Protein AF-A0A356IIR3-F1 (afdb_monomer_lite)

pLDDT: mean 89.34, std 8.75, range [41.0, 97.69]

Foldseek 3Di:
DVVPDDDQPPVQDDDVRNLVSLLVVLVVLLVCVVVVHDDDDQQDPDDDLLQQRFRDLVVLVSNCSNVVVVVHDSQRSLLSSQDKAKAKEFLAQLCNLVSLVQVLCVVVVNDDDDPCSVVVSVCSNPPPDRDDIDMDIGGGDHDGDPGSVSVRLVSLLRNLVRHDADLLQLLLLVVVLVVCVVVVPDDPVRNVVSVVLSVVVCVVVVVDDPVVSVVVNVVSVVVLVVDDPSSSNSSSSSSNNSSVSSCVSPVD

Sequence (252 aa):
RLNKSFVVNRSASGVKAKYQALLQLSHYINQASAEGRSVWIAQREGRAKDGFDITDPAIIKMLYVWQKKQGVSFSDAMNKLNLVPVAISYEYDPCDGLKATELQARAAADYVKQDGEDVESIMRGIALPKGRVHIEIGKPLQGDFADAQTLAHALDQQIVENYRLFPPSLLAIEHMLNLGKAMQSLKDDSITRFQTIAQQARETLTAMDAQELSRQAAEFSARLAHYPAQVQRYILEMYANPLLNKYNYTSH

Structure (mmCIF, N/CA/C/O backbone):
data_AF-A0A356IIR3-F1
#
_entry.id   AF-A0A356IIR3-F1
#
loop_
_atom_site.group_PDB
_atom_site.id
_atom_site.type_symbol
_atom_site.label_atom_id
_atom_site.label_alt_id
_atom_site.label_comp_id
_atom_site.label_asym_id
_atom_site.label_entity_id
_atom_site.label_seq_id
_atom_site.pdbx_PDB_ins_code
_atom_site.Cartn_x
_atom_site.Cartn_y
_atom_site.Cartn_z
_atom_site.occupancy
_atom_site.B_iso_or_equiv
_atom_site.auth_seq_id
_atom_site.auth_comp_id
_atom_site.auth_asym_id
_atom_site.auth_atom_id
_atom_site.pdbx_PDB_model_num
ATOM 1 N N . ARG A 1 1 ? -26.577 -5.586 3.336 1.00 56.28 1 ARG A N 1
ATOM 2 C CA . ARG A 1 1 ? -26.332 -5.769 1.881 1.00 56.28 1 ARG A CA 1
ATOM 3 C C . ARG A 1 1 ? -25.827 -7.189 1.653 1.00 56.28 1 ARG A C 1
ATOM 5 O O . ARG A 1 1 ? -25.173 -7.707 2.550 1.00 56.28 1 ARG A O 1
ATOM 12 N N . LEU A 1 2 ? -26.118 -7.794 0.497 1.00 51.59 2 LEU A N 1
ATOM 13 C CA . LEU A 1 2 ? -25.759 -9.187 0.167 1.00 51.59 2 LEU A CA 1
ATOM 14 C C . LEU A 1 2 ? -24.266 -9.517 0.374 1.00 51.59 2 LEU A C 1
ATOM 16 O O . LEU A 1 2 ? -23.936 -10.627 0.761 1.00 51.59 2 LEU A O 1
ATOM 20 N N . ASN A 1 3 ? -23.373 -8.540 0.198 1.00 61.09 3 ASN A N 1
ATOM 21 C CA . ASN A 1 3 ? -21.919 -8.697 0.300 1.00 61.09 3 ASN A CA 1
ATOM 22 C C . ASN A 1 3 ? -21.301 -8.127 1.594 1.00 61.09 3 ASN A C 1
ATOM 24 O O . ASN A 1 3 ? -20.122 -7.786 1.597 1.00 61.09 3 ASN A O 1
ATOM 28 N N . LYS A 1 4 ? -22.086 -7.943 2.670 1.00 68.62 4 LYS A N 1
ATOM 29 C CA . LYS A 1 4 ? -21.644 -7.325 3.945 1.00 68.62 4 LYS A CA 1
ATOM 30 C C . LYS A 1 4 ? -20.968 -5.942 3.804 1.00 68.62 4 LYS A C 1
ATOM 32 O O . LYS A 1 4 ? -20.381 -5.450 4.764 1.00 68.62 4 LYS A O 1
ATOM 37 N N . SER A 1 5 ? -21.087 -5.281 2.648 1.00 76.31 5 SER A N 1
ATOM 38 C CA . SER A 1 5 ? -20.524 -3.947 2.446 1.00 76.31 5 SER A CA 1
ATOM 39 C C . SER A 1 5 ? -21.304 -2.886 3.222 1.00 76.31 5 SER A C 1
ATOM 41 O O . SER A 1 5 ? -22.518 -3.001 3.433 1.00 76.31 5 SER A O 1
ATOM 43 N N . PHE A 1 6 ? -20.596 -1.833 3.622 1.00 79.88 6 PHE A N 1
ATOM 44 C CA . PHE A 1 6 ? -21.152 -0.635 4.242 1.00 79.88 6 PHE A CA 1
ATOM 45 C C . PHE A 1 6 ? -20.836 0.585 3.377 1.00 79.88 6 PHE A C 1
ATOM 47 O O . PHE A 1 6 ? -19.889 0.589 2.591 1.00 79.88 6 PHE A O 1
ATOM 54 N N . VAL A 1 7 ? -21.679 1.610 3.479 1.00 78.38 7 VAL A N 1
ATOM 55 C CA . VAL A 1 7 ? -21.554 2.829 2.677 1.00 78.38 7 VAL A CA 1
ATOM 56 C C . VAL A 1 7 ? -20.839 3.885 3.495 1.00 78.38 7 VAL A C 1
ATOM 58 O O . VAL A 1 7 ? -21.250 4.200 4.609 1.00 78.38 7 VAL A O 1
ATOM 61 N N . VAL A 1 8 ? -19.800 4.468 2.911 1.00 82.81 8 VAL A N 1
ATOM 62 C CA . VAL A 1 8 ? -19.169 5.675 3.441 1.00 82.81 8 VAL A CA 1
ATOM 63 C C . VAL A 1 8 ? -19.929 6.876 2.885 1.00 82.81 8 VAL A C 1
ATOM 65 O O . VAL A 1 8 ? -19.957 7.083 1.672 1.00 82.81 8 VAL A O 1
ATOM 68 N N . ASN A 1 9 ? -20.570 7.660 3.754 1.00 82.50 9 ASN A N 1
ATOM 69 C CA . ASN A 1 9 ? -21.265 8.876 3.336 1.00 82.50 9 ASN A CA 1
ATOM 70 C C . ASN A 1 9 ? -20.245 9.971 2.986 1.00 82.50 9 ASN A C 1
ATOM 72 O O . ASN A 1 9 ? -19.678 10.613 3.869 1.00 82.50 9 ASN A O 1
ATOM 76 N N . ARG A 1 10 ? -20.029 10.172 1.684 1.00 78.62 10 ARG A N 1
ATOM 77 C CA . ARG A 1 10 ? -19.103 11.177 1.139 1.00 78.62 10 ARG A CA 1
ATOM 78 C C . ARG A 1 10 ? -19.789 12.475 0.711 1.00 78.62 10 ARG A C 1
ATOM 80 O O . ARG A 1 10 ? -19.104 13.462 0.474 1.00 78.62 10 ARG A O 1
ATOM 87 N N . SER A 1 11 ? -21.120 12.496 0.638 1.00 83.19 11 SER A N 1
ATOM 88 C CA . SER A 1 11 ? -21.901 13.656 0.188 1.00 83.19 11 SER A CA 1
ATOM 89 C C . SER A 1 11 ? -22.228 14.645 1.313 1.00 83.19 11 SER A C 1
ATOM 91 O O . SER A 1 11 ? -22.929 15.626 1.084 1.00 83.19 11 SER A O 1
ATOM 93 N N . ALA A 1 12 ? -21.756 14.398 2.539 1.00 84.25 12 ALA A N 1
ATOM 94 C CA . ALA A 1 12 ? -21.967 15.297 3.667 1.00 84.25 12 ALA A CA 1
ATOM 95 C C . ALA A 1 12 ? -21.224 16.633 3.463 1.00 84.25 12 ALA A C 1
ATOM 97 O O . ALA A 1 12 ? -19.991 16.681 3.415 1.00 84.25 12 ALA A O 1
ATOM 98 N N . SER A 1 13 ? -21.982 17.730 3.404 1.00 86.62 13 SER A N 1
ATOM 99 C CA . SER A 1 13 ? -21.442 19.087 3.258 1.00 86.62 13 SER A CA 1
ATOM 100 C C . SER A 1 13 ? -21.292 19.789 4.608 1.00 86.62 13 SER A C 1
ATOM 102 O O . SER A 1 13 ? -22.179 19.747 5.458 1.00 86.62 13 SER A O 1
ATOM 104 N N . GLY A 1 14 ? -20.161 20.471 4.793 1.00 91.44 14 GLY A N 1
ATOM 105 C CA . GLY A 1 14 ? -19.829 21.192 6.023 1.00 91.44 14 GLY A CA 1
ATOM 106 C C . GLY A 1 14 ? -19.181 20.324 7.109 1.00 91.44 14 GLY A C 1
ATOM 107 O O . GLY A 1 14 ? -19.373 19.111 7.189 1.00 91.44 14 GLY A O 1
ATOM 108 N N . VAL A 1 15 ? -18.387 20.968 7.969 1.00 90.50 15 VAL A N 1
ATOM 109 C CA . VAL A 1 15 ? -17.538 20.303 8.978 1.00 90.50 15 VAL A CA 1
ATOM 110 C C . VAL A 1 15 ? -18.359 19.445 9.945 1.00 90.50 15 VAL A C 1
ATOM 112 O O . VAL A 1 15 ? -18.018 18.291 10.194 1.00 90.50 15 VAL A O 1
ATOM 115 N N . LYS A 1 16 ? -19.481 19.977 10.448 1.00 92.06 16 LYS A N 1
ATOM 116 C CA . LYS A 1 16 ? -20.345 19.276 11.409 1.00 92.06 16 LYS A CA 1
ATOM 117 C C . LYS A 1 16 ? -20.940 17.996 10.817 1.00 92.06 16 LYS A C 1
ATOM 119 O O . LYS A 1 16 ? -20.904 16.959 11.472 1.00 92.06 16 LYS A O 1
ATOM 124 N N . ALA A 1 17 ? -21.457 18.054 9.588 1.00 92.69 17 ALA A N 1
ATOM 125 C CA . ALA A 1 17 ? -22.055 16.893 8.933 1.00 92.69 17 ALA A CA 1
ATOM 126 C C . ALA A 1 17 ? -21.002 15.823 8.608 1.00 92.69 17 ALA A C 1
ATOM 128 O O . ALA A 1 17 ? -21.229 14.646 8.883 1.00 92.69 17 ALA A O 1
ATOM 129 N N . LYS A 1 18 ? -19.821 16.229 8.115 1.00 90.75 18 LYS A N 1
ATOM 130 C CA . LYS A 1 18 ? -18.686 15.318 7.890 1.00 90.75 18 LYS A CA 1
ATOM 131 C C . LYS A 1 18 ? -18.253 14.617 9.177 1.00 90.75 18 LYS A C 1
ATOM 133 O O . LYS A 1 18 ? -18.063 13.406 9.180 1.00 90.75 18 LYS A O 1
ATOM 138 N N . TYR A 1 19 ? -18.157 15.352 10.285 1.00 91.88 19 TYR A N 1
ATOM 139 C CA . TYR A 1 19 ? -17.810 14.772 11.582 1.00 91.88 19 TYR A CA 1
ATOM 140 C C . TYR A 1 19 ? -18.856 13.763 12.077 1.00 91.88 19 TYR A C 1
ATOM 142 O O . TYR A 1 19 ? -18.493 12.692 12.556 1.00 91.88 19 TYR A O 1
ATOM 150 N N . GLN A 1 20 ? -20.151 14.058 11.916 1.00 93.62 20 GLN A N 1
ATOM 151 C CA . GLN A 1 20 ? -21.213 13.104 12.260 1.00 93.62 20 GLN A CA 1
ATOM 152 C C . GLN A 1 20 ? -21.160 11.841 11.394 1.00 93.62 20 GLN A C 1
ATOM 154 O O . GLN A 1 20 ? -21.293 10.742 11.926 1.00 93.62 20 GLN A O 1
ATOM 159 N N . ALA A 1 21 ? -20.900 11.976 10.090 1.00 93.06 21 ALA A N 1
ATOM 160 C CA . ALA A 1 21 ? -20.726 10.830 9.201 1.00 93.06 21 ALA A CA 1
ATOM 161 C C . ALA A 1 21 ? -19.531 9.953 9.619 1.00 93.06 21 ALA A C 1
ATOM 163 O O . ALA A 1 21 ? -19.657 8.730 9.675 1.00 93.06 21 ALA A O 1
ATOM 164 N N . LEU A 1 22 ? -18.396 10.566 9.981 1.00 92.31 22 LEU A N 1
ATOM 165 C CA . LEU A 1 22 ? -17.221 9.852 10.497 1.00 92.31 22 LEU A CA 1
ATOM 166 C C . LEU A 1 22 ? -17.516 9.142 11.826 1.00 92.31 22 LEU A C 1
ATOM 168 O O . LEU A 1 22 ? -17.150 7.982 11.989 1.00 92.31 22 LEU A O 1
ATOM 172 N N . LEU A 1 23 ? -18.211 9.804 12.757 1.00 95.19 23 LEU A N 1
ATOM 173 C CA . LEU A 1 23 ? -18.626 9.203 14.028 1.00 95.19 23 LEU A CA 1
ATOM 174 C C . LEU A 1 23 ? -19.532 7.988 13.824 1.00 95.19 23 LEU A C 1
ATOM 176 O O . LEU A 1 23 ? -19.315 6.959 14.458 1.00 95.19 23 LEU A O 1
ATOM 180 N N . GLN A 1 24 ? -20.530 8.096 12.946 1.00 95.12 24 GLN A N 1
ATOM 181 C CA . GLN A 1 24 ? -21.443 6.994 12.635 1.00 95.12 24 GLN A CA 1
ATOM 182 C C . GLN A 1 24 ? -20.699 5.810 12.015 1.00 95.12 24 GLN A C 1
ATOM 184 O O . GLN A 1 24 ? -20.927 4.668 12.408 1.00 95.12 24 GLN A O 1
ATOM 189 N N . LEU A 1 25 ? -19.782 6.086 11.085 1.00 94.50 25 LEU A N 1
ATOM 190 C CA . LEU A 1 25 ? -18.959 5.066 10.448 1.00 94.50 25 LEU A CA 1
ATOM 191 C C . LEU A 1 25 ? -18.061 4.343 11.460 1.00 94.50 25 LEU A C 1
ATOM 193 O O . LEU A 1 25 ? -18.053 3.116 11.521 1.00 94.50 25 LEU A O 1
ATOM 197 N N . SER A 1 26 ? -17.349 5.111 12.284 1.00 95.88 26 SER A N 1
ATOM 198 C CA . SER A 1 26 ? -16.487 4.599 13.348 1.00 95.88 26 SER A CA 1
ATOM 199 C C . SER A 1 26 ? -17.271 3.754 14.351 1.00 95.88 26 SER A C 1
ATOM 201 O O . SER A 1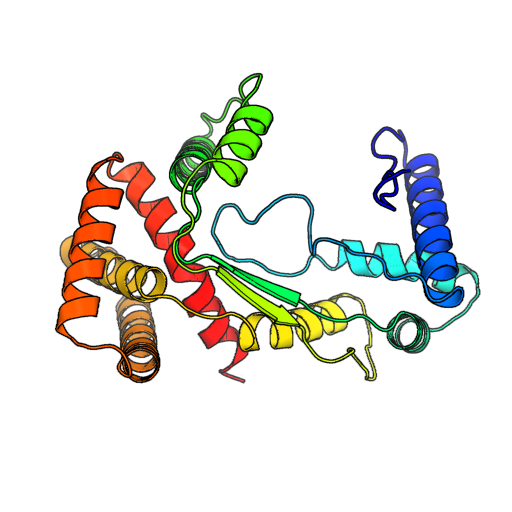 26 ? -16.857 2.641 14.679 1.00 95.88 26 SER A O 1
ATOM 203 N N . HIS A 1 27 ? -18.441 4.234 14.783 1.00 95.94 27 HIS A N 1
ATOM 204 C CA . HIS A 1 27 ? -19.331 3.501 15.679 1.00 95.94 27 HIS A CA 1
ATOM 205 C C . HIS A 1 27 ? -19.765 2.167 15.067 1.00 95.94 27 HIS A C 1
ATOM 207 O O . HIS A 1 27 ? -19.626 1.128 15.707 1.00 95.94 27 HIS A O 1
ATOM 213 N N . TYR A 1 28 ? -20.213 2.183 13.809 1.00 94.75 28 TYR A N 1
ATOM 214 C CA . TYR A 1 28 ? -20.630 0.977 13.100 1.00 94.75 28 TYR A CA 1
ATOM 215 C C . TYR A 1 28 ? -19.504 -0.062 13.000 1.00 94.75 28 TYR A C 1
ATOM 217 O O . TYR A 1 28 ? -19.748 -1.239 13.256 1.00 94.75 28 TYR A O 1
ATOM 225 N N . ILE A 1 29 ? -18.277 0.352 12.656 1.00 94.44 29 ILE A N 1
ATOM 226 C CA . ILE A 1 29 ? -17.123 -0.560 12.556 1.00 94.44 29 ILE A CA 1
ATOM 227 C C . ILE A 1 29 ? -16.785 -1.159 13.927 1.00 94.44 29 ILE A C 1
ATOM 229 O O . ILE A 1 29 ? -16.571 -2.365 14.033 1.00 94.44 29 ILE A O 1
ATOM 233 N N . ASN A 1 30 ? -16.795 -0.341 14.983 1.00 94.31 30 ASN A N 1
ATOM 234 C CA . ASN A 1 30 ? -16.562 -0.807 16.350 1.00 94.31 30 ASN A CA 1
ATOM 235 C C . ASN A 1 30 ? -17.626 -1.817 16.799 1.00 94.31 30 ASN A C 1
ATOM 237 O O . ASN A 1 30 ? -17.283 -2.865 17.342 1.00 94.31 30 ASN A O 1
ATOM 241 N N . GLN A 1 31 ? -18.904 -1.531 16.540 1.00 94.44 31 GLN A N 1
ATOM 242 C CA . GLN A 1 31 ? -20.001 -2.446 16.846 1.00 94.44 31 GLN A CA 1
ATOM 243 C C . GLN A 1 31 ? -19.881 -3.746 16.037 1.00 94.44 31 GLN A C 1
ATOM 245 O O . GLN A 1 31 ? -20.054 -4.830 16.583 1.00 94.44 31 GLN A O 1
ATOM 250 N N . ALA A 1 32 ? -19.534 -3.654 14.750 1.00 93.50 32 ALA A N 1
ATOM 251 C CA . ALA A 1 32 ? -19.315 -4.820 13.903 1.00 93.50 32 ALA A CA 1
ATOM 252 C C . ALA A 1 32 ? -18.217 -5.734 14.447 1.00 93.50 32 ALA A C 1
ATOM 254 O O . ALA A 1 32 ? -18.450 -6.932 14.594 1.00 93.50 32 ALA A O 1
ATOM 255 N N . SER A 1 33 ? -17.068 -5.159 14.798 1.00 91.81 33 SER A N 1
ATOM 256 C CA . SER A 1 33 ? -15.958 -5.905 15.389 1.00 91.81 33 SER A CA 1
ATOM 257 C C . SER A 1 33 ? -16.352 -6.541 16.730 1.00 91.81 33 SER A C 1
ATOM 259 O O . SER A 1 33 ? -16.133 -7.733 16.929 1.00 91.81 33 SER A O 1
ATOM 261 N N . ALA A 1 34 ? -17.040 -5.798 17.607 1.00 91.81 34 ALA A N 1
ATOM 262 C CA . ALA A 1 34 ? -17.508 -6.304 18.902 1.00 91.81 34 ALA A CA 1
ATOM 263 C C . ALA A 1 34 ? -18.512 -7.470 18.787 1.00 91.81 34 ALA A C 1
ATOM 265 O O . ALA A 1 34 ? -18.557 -8.331 19.659 1.00 91.81 34 ALA A O 1
ATOM 266 N N . GLU A 1 35 ? -19.288 -7.522 17.704 1.00 94.25 35 GLU A N 1
ATOM 267 C CA . GLU A 1 35 ? -20.201 -8.627 17.383 1.00 94.25 35 GLU A CA 1
ATOM 268 C C . GLU A 1 35 ? -19.510 -9.785 16.628 1.00 94.25 35 GLU A C 1
ATOM 270 O O . GLU A 1 35 ? -20.181 -10.681 16.114 1.00 94.25 35 GLU A O 1
ATOM 275 N N . GLY A 1 36 ? -18.178 -9.769 16.507 1.00 91.31 36 GLY A N 1
ATOM 276 C CA . GLY A 1 36 ? -17.401 -10.806 15.821 1.00 91.31 36 GLY A CA 1
ATOM 277 C C . GLY A 1 36 ? -17.461 -10.735 14.291 1.00 91.31 36 GLY A C 1
ATOM 278 O O . GLY A 1 36 ? -17.154 -11.714 13.609 1.00 91.31 36 GLY A O 1
ATOM 279 N N . ARG A 1 37 ? -17.873 -9.598 13.715 1.00 92.12 37 ARG A N 1
ATOM 280 C CA . ARG A 1 37 ? -17.959 -9.404 12.260 1.00 92.12 37 ARG A CA 1
ATOM 281 C C . ARG A 1 37 ? -16.685 -8.742 11.733 1.00 92.12 37 ARG A C 1
ATOM 283 O O . ARG A 1 37 ? -16.399 -7.592 12.054 1.00 92.12 37 ARG A O 1
ATOM 290 N N . SER A 1 38 ? -15.969 -9.435 10.848 1.00 91.25 38 SER A N 1
ATOM 291 C CA . SER A 1 38 ? -14.803 -8.876 10.154 1.00 91.25 38 SER A CA 1
ATOM 292 C C . SER A 1 38 ? -15.195 -7.756 9.186 1.00 91.25 38 SER A C 1
ATOM 294 O O . SER A 1 38 ? -16.199 -7.848 8.473 1.00 91.25 38 SER A O 1
ATOM 296 N N . VAL A 1 39 ? -14.361 -6.719 9.132 1.00 92.69 39 VAL A N 1
ATOM 297 C CA . VAL A 1 39 ? -14.514 -5.558 8.252 1.00 92.69 39 VAL A CA 1
ATOM 298 C C . VAL A 1 39 ? -13.257 -5.430 7.397 1.00 92.69 39 VAL A C 1
ATOM 300 O O . VAL A 1 39 ? -12.161 -5.319 7.934 1.00 92.69 39 VAL A O 1
ATOM 303 N N . TRP A 1 40 ? -13.415 -5.429 6.072 1.00 91.88 40 TRP A N 1
ATOM 304 C CA . TRP A 1 40 ? -12.319 -5.154 5.142 1.00 91.88 40 TRP A CA 1
ATOM 305 C C . TRP A 1 40 ? -12.276 -3.661 4.821 1.00 91.88 40 TRP A C 1
ATOM 307 O O . TRP A 1 40 ? -13.281 -3.093 4.383 1.00 91.88 40 TRP A O 1
ATOM 317 N N . ILE A 1 41 ? -11.119 -3.031 5.008 1.00 91.69 41 ILE A N 1
ATOM 318 C CA . ILE A 1 41 ? -10.894 -1.616 4.707 1.00 91.69 41 ILE A CA 1
ATOM 319 C C . ILE A 1 41 ? -9.612 -1.467 3.887 1.00 91.69 41 ILE A C 1
ATOM 321 O O . ILE A 1 41 ? -8.620 -2.136 4.151 1.00 91.69 41 ILE A O 1
ATOM 325 N N . ALA A 1 42 ? -9.646 -0.617 2.861 1.00 90.56 42 ALA A N 1
ATOM 326 C CA . ALA A 1 42 ? -8.441 -0.243 2.128 1.00 90.56 42 ALA A CA 1
ATOM 327 C C . ALA A 1 42 ? -7.653 0.800 2.930 1.00 90.56 42 ALA A C 1
ATOM 329 O O . ALA A 1 42 ? -8.257 1.654 3.575 1.00 90.56 42 ALA A O 1
ATOM 330 N N . GLN A 1 43 ? -6.324 0.761 2.847 1.00 90.00 43 GLN A N 1
ATOM 331 C CA . GLN A 1 43 ? -5.427 1.645 3.603 1.00 90.00 43 GLN A CA 1
ATOM 332 C C . GLN A 1 43 ? -5.431 3.115 3.149 1.00 90.00 43 GLN A C 1
ATOM 334 O O . GLN A 1 43 ? -4.867 3.965 3.833 1.00 90.00 43 GLN A O 1
ATOM 339 N N . ARG A 1 44 ? -6.057 3.421 2.004 1.00 88.75 44 ARG A N 1
ATOM 340 C CA . ARG A 1 44 ? -6.389 4.772 1.527 1.00 88.75 44 ARG A CA 1
ATOM 341 C C . ARG A 1 44 ? -7.547 4.725 0.531 1.00 88.75 44 ARG A C 1
ATOM 343 O O . ARG A 1 44 ? -8.010 3.652 0.138 1.00 88.75 44 ARG A O 1
ATOM 350 N N . GLU A 1 45 ? -8.005 5.893 0.095 1.00 82.50 45 GLU A N 1
ATOM 351 C CA . GLU A 1 45 ? -8.946 5.985 -1.017 1.00 82.50 45 GLU A CA 1
ATOM 352 C C . GLU A 1 45 ? -8.277 5.655 -2.361 1.00 82.50 45 GLU A C 1
ATOM 354 O O . GLU A 1 45 ? -7.345 6.329 -2.791 1.00 82.50 45 GLU A O 1
ATOM 359 N N . GLY A 1 46 ? -8.804 4.641 -3.051 1.00 81.50 46 GLY A N 1
ATOM 360 C CA . GLY A 1 46 ? -8.307 4.222 -4.360 1.00 81.50 46 GLY A CA 1
ATOM 361 C C . GLY A 1 46 ? -7.039 3.363 -4.290 1.00 81.50 46 GLY A C 1
ATOM 362 O O . GLY A 1 46 ? -6.421 3.187 -3.243 1.00 81.50 46 GLY A O 1
ATOM 363 N N . ARG A 1 47 ? -6.668 2.779 -5.434 1.00 83.56 47 ARG A N 1
ATOM 364 C CA . ARG A 1 47 ? -5.416 2.017 -5.578 1.00 83.56 47 ARG A CA 1
ATOM 365 C C . ARG A 1 47 ? -4.240 2.983 -5.721 1.00 83.56 47 ARG A C 1
ATOM 367 O O . ARG A 1 47 ? -4.400 4.016 -6.369 1.00 83.56 47 ARG A O 1
ATOM 374 N N . ALA A 1 48 ? -3.066 2.612 -5.207 1.00 86.75 48 ALA A N 1
ATOM 375 C CA . ALA A 1 48 ? -1.831 3.345 -5.489 1.00 86.75 48 ALA A CA 1
ATOM 376 C C . ALA A 1 48 ? -1.639 3.488 -7.010 1.00 86.75 48 ALA A C 1
ATOM 378 O O . ALA A 1 48 ? -1.788 2.513 -7.760 1.00 86.75 48 ALA A O 1
ATOM 379 N N . LYS A 1 49 ? -1.362 4.712 -7.471 1.00 86.50 49 LYS A N 1
ATOM 380 C CA . LYS A 1 49 ? -1.115 5.000 -8.893 1.00 86.50 49 LYS A CA 1
ATOM 381 C C . LYS A 1 49 ? 0.339 4.717 -9.268 1.00 86.50 49 LYS A C 1
ATOM 383 O O . LYS A 1 49 ? 0.589 4.288 -10.380 1.00 86.50 49 LYS A O 1
ATOM 388 N N . ASP A 1 50 ? 1.257 4.904 -8.332 1.00 88.06 50 ASP A N 1
ATOM 389 C CA . ASP A 1 50 ? 2.709 4.796 -8.483 1.00 88.06 50 ASP A CA 1
ATOM 390 C C . ASP A 1 50 ? 3.284 3.539 -7.813 1.00 88.06 50 ASP A C 1
ATOM 392 O O . ASP A 1 50 ? 4.490 3.426 -7.664 1.00 88.06 50 ASP A O 1
ATOM 396 N N . GLY A 1 51 ? 2.455 2.603 -7.342 1.00 85.19 51 GLY A N 1
ATOM 397 C CA . GLY A 1 51 ? 2.930 1.402 -6.639 1.00 85.19 51 GLY A CA 1
ATOM 398 C C . GLY A 1 51 ? 3.543 1.660 -5.254 1.00 85.19 51 GLY A C 1
ATOM 399 O O . GLY A 1 51 ? 3.999 0.716 -4.609 1.00 85.19 51 GLY A O 1
ATOM 400 N N . PHE A 1 52 ? 3.530 2.902 -4.763 1.00 85.38 52 PHE A N 1
ATOM 401 C CA . PHE A 1 52 ? 4.033 3.268 -3.444 1.00 85.38 52 PHE A CA 1
ATOM 402 C C . PHE A 1 52 ? 2.888 3.231 -2.417 1.00 85.38 52 PHE A C 1
ATOM 404 O O . PHE A 1 52 ? 2.223 4.227 -2.127 1.00 85.38 52 PHE A O 1
ATOM 411 N N . ASP A 1 53 ? 2.602 2.033 -1.899 1.00 86.75 53 ASP A N 1
ATOM 412 C CA . ASP A 1 53 ? 1.400 1.771 -1.099 1.00 86.75 53 ASP A CA 1
ATOM 413 C C . ASP A 1 53 ? 1.627 1.986 0.428 1.00 86.75 53 ASP A C 1
ATOM 415 O O . ASP A 1 53 ? 1.854 1.033 1.161 1.00 86.75 53 ASP A O 1
ATOM 419 N N . ILE A 1 54 ? 1.553 3.237 0.921 1.00 90.50 54 ILE A N 1
ATOM 420 C CA . ILE A 1 54 ? 1.603 3.644 2.356 1.00 90.50 54 ILE A CA 1
ATOM 421 C C . ILE A 1 54 ? 0.222 3.898 2.997 1.00 90.50 54 ILE A C 1
ATOM 423 O O . ILE A 1 54 ? -0.651 4.522 2.384 1.00 90.50 54 ILE A O 1
ATOM 427 N N . THR A 1 55 ? -0.002 3.447 4.228 1.00 94.62 55 THR A N 1
ATOM 428 C CA . THR A 1 55 ? -1.262 3.646 4.963 1.00 94.62 55 THR A CA 1
ATOM 429 C C . THR A 1 55 ? -1.523 5.125 5.269 1.00 94.62 55 THR A C 1
ATOM 431 O O . THR A 1 55 ? -0.665 5.816 5.809 1.00 94.62 55 THR A O 1
ATOM 434 N N . ASP A 1 56 ? -2.732 5.625 4.976 1.00 95.31 56 ASP A N 1
ATOM 435 C CA . ASP A 1 56 ? -3.141 6.989 5.342 1.00 95.31 56 ASP A CA 1
ATOM 436 C C . ASP A 1 56 ? -3.578 7.048 6.824 1.00 95.31 56 ASP A C 1
ATOM 438 O O . ASP A 1 56 ? -4.614 6.467 7.188 1.00 95.31 56 ASP A O 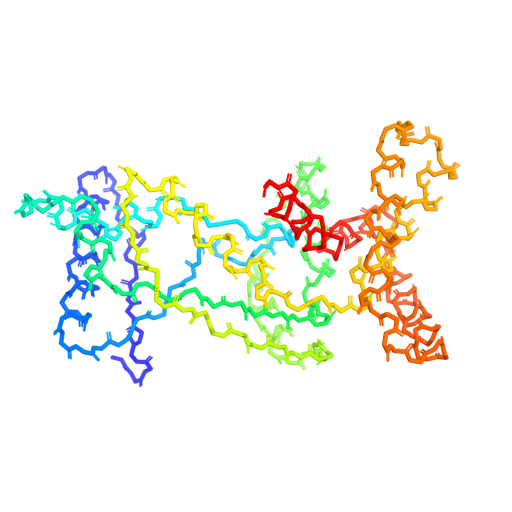1
ATOM 442 N N . PRO A 1 57 ? -2.872 7.801 7.697 1.00 96.25 57 PRO A N 1
ATOM 443 C CA . PRO A 1 57 ? -3.242 7.938 9.106 1.00 96.25 57 PRO A CA 1
ATOM 444 C C . PRO A 1 57 ? -4.656 8.501 9.329 1.00 96.25 57 PRO A C 1
ATOM 446 O O . PRO A 1 57 ? -5.226 8.338 10.412 1.00 96.25 57 PRO A O 1
ATOM 449 N N . ALA A 1 58 ? -5.255 9.173 8.340 1.00 94.25 58 ALA A N 1
ATOM 450 C CA . ALA A 1 58 ? -6.627 9.665 8.420 1.00 94.25 58 ALA A CA 1
ATOM 451 C C . ALA A 1 58 ? -7.654 8.534 8.592 1.00 94.25 58 ALA A C 1
ATOM 453 O O . ALA A 1 58 ? -8.638 8.714 9.316 1.00 94.25 58 ALA A O 1
ATOM 454 N N . ILE A 1 59 ? -7.419 7.355 8.002 1.00 94.00 59 ILE A N 1
ATOM 455 C CA . ILE A 1 59 ? -8.299 6.192 8.188 1.00 94.00 59 ILE A CA 1
ATOM 456 C C . ILE A 1 59 ? -8.241 5.701 9.631 1.00 94.00 59 ILE A C 1
ATOM 458 O O . ILE A 1 59 ? -9.281 5.443 10.231 1.00 94.00 59 ILE A O 1
ATOM 462 N N . ILE A 1 60 ? -7.056 5.661 10.231 1.00 96.44 60 ILE A N 1
ATOM 463 C CA . ILE A 1 60 ? -6.880 5.261 11.631 1.00 96.44 60 ILE A CA 1
ATOM 464 C C . ILE A 1 60 ? -7.564 6.265 12.571 1.00 96.44 60 ILE A C 1
ATOM 466 O O . ILE A 1 60 ? -8.289 5.880 13.490 1.00 96.44 60 ILE A O 1
ATOM 470 N N . LYS A 1 61 ? -7.429 7.570 12.298 1.00 95.94 61 LYS A N 1
ATOM 471 C CA . LYS A 1 61 ? -8.158 8.622 13.032 1.00 95.94 61 LYS A CA 1
ATOM 472 C C . LYS A 1 61 ? -9.675 8.446 12.918 1.00 95.94 61 LYS A C 1
ATOM 474 O O . LYS A 1 61 ? -10.385 8.640 13.905 1.00 95.94 61 LYS A O 1
ATOM 479 N N . MET A 1 62 ? -10.170 8.050 11.744 1.00 94.88 62 MET A N 1
ATOM 480 C CA . MET A 1 62 ? -11.580 7.709 11.544 1.00 94.88 62 MET A CA 1
ATOM 481 C C . MET A 1 62 ? -11.980 6.484 12.373 1.00 94.88 62 MET A C 1
ATOM 483 O O . MET A 1 62 ? -13.004 6.533 13.046 1.00 94.88 62 MET A O 1
ATOM 487 N N . LEU A 1 63 ? -11.174 5.423 12.422 1.00 95.81 63 LEU A N 1
ATOM 488 C CA . LEU A 1 63 ? -11.468 4.246 13.250 1.00 95.81 63 LEU A CA 1
ATOM 489 C C . LEU A 1 63 ? -11.552 4.587 14.747 1.00 95.81 63 LEU A C 1
ATOM 491 O O . LEU A 1 63 ? -12.398 4.038 15.454 1.00 95.81 63 LEU A O 1
ATOM 495 N N . TYR A 1 64 ? -10.747 5.545 15.212 1.00 97.12 64 TYR A N 1
ATOM 496 C CA . TYR A 1 64 ? -10.683 5.947 16.618 1.00 97.12 64 TYR A CA 1
ATOM 497 C C . TYR A 1 64 ? -11.795 6.908 17.077 1.00 97.12 64 TYR A C 1
ATOM 499 O O . TYR A 1 64 ? -12.150 6.913 18.256 1.00 97.12 64 TYR A O 1
ATOM 507 N N . VAL A 1 65 ? -12.357 7.741 16.192 1.00 97.06 65 VAL A N 1
ATOM 508 C CA . VAL A 1 65 ? -13.165 8.909 16.607 1.00 97.06 65 VAL A CA 1
ATOM 509 C C . VAL A 1 65 ? -14.357 8.568 17.518 1.00 97.06 65 VAL A C 1
ATOM 511 O O . VAL A 1 65 ? -14.670 9.344 18.424 1.00 97.06 65 VAL A O 1
ATOM 514 N N . TRP A 1 66 ? -14.997 7.405 17.339 1.00 96.94 66 TRP A N 1
ATOM 515 C CA . TRP A 1 66 ? -16.050 6.934 18.242 1.00 96.94 66 TRP A CA 1
ATOM 516 C C . TRP A 1 66 ? -15.515 6.593 19.636 1.00 96.94 66 TRP A C 1
ATOM 518 O O . TRP A 1 66 ? -16.043 7.098 20.624 1.00 96.94 66 TRP A O 1
ATOM 528 N N . GLN A 1 67 ? -14.457 5.782 19.722 1.00 96.62 67 GLN A N 1
ATOM 529 C CA . GLN A 1 67 ? -13.858 5.354 20.992 1.00 96.62 67 GLN A CA 1
ATOM 530 C C . GLN A 1 67 ? -13.302 6.539 21.787 1.00 96.62 67 GLN A C 1
ATOM 532 O O . GLN A 1 67 ? -13.524 6.633 22.993 1.00 96.62 67 GLN A O 1
ATOM 537 N N . LYS A 1 68 ? -12.703 7.519 21.096 1.00 96.81 68 LYS A N 1
ATOM 538 C CA . LYS A 1 68 ? -12.261 8.779 21.705 1.00 96.81 68 LYS A CA 1
ATOM 539 C C . LYS A 1 68 ? -13.398 9.496 22.438 1.00 96.81 68 LYS A C 1
ATOM 541 O O . LYS A 1 68 ? -13.204 10.007 23.536 1.00 96.81 68 LYS A O 1
ATOM 546 N N . LYS A 1 69 ? -14.598 9.535 21.844 1.00 96.00 69 LYS A N 1
ATOM 547 C CA . LYS A 1 69 ? -15.786 10.153 22.459 1.00 96.00 69 LYS A CA 1
ATOM 548 C C . LYS A 1 69 ? -16.250 9.400 23.715 1.00 96.00 69 LYS A C 1
ATOM 550 O O . LYS A 1 69 ? -16.858 10.017 24.582 1.00 96.00 69 LYS A O 1
ATOM 555 N N . GLN A 1 70 ? -15.951 8.105 23.811 1.00 96.19 70 GLN A N 1
ATOM 556 C CA . GLN A 1 70 ? -16.232 7.274 24.987 1.00 96.19 70 GLN A CA 1
ATOM 557 C C . GLN A 1 70 ? -15.137 7.364 26.066 1.00 96.19 70 GLN A C 1
ATOM 559 O O . GLN A 1 70 ? -15.251 6.707 27.094 1.00 96.19 70 GLN A O 1
ATOM 564 N N . GLY A 1 71 ? -14.078 8.155 25.850 1.00 97.06 71 GLY A N 1
ATOM 565 C CA . GLY A 1 71 ? -12.971 8.300 26.800 1.00 97.06 71 GLY A CA 1
ATOM 566 C C . GLY A 1 71 ? -11.964 7.145 26.789 1.00 97.06 71 GLY A C 1
ATOM 567 O O . GLY A 1 71 ? -11.132 7.069 27.687 1.00 97.06 71 GLY A O 1
ATOM 568 N N . VAL A 1 72 ? -12.016 6.257 25.791 1.00 96.94 72 VAL A N 1
ATOM 569 C CA . VAL A 1 72 ? -11.045 5.164 25.630 1.00 96.94 72 VAL A CA 1
ATOM 570 C C . VAL A 1 72 ? -9.750 5.718 25.040 1.00 96.94 72 VAL A C 1
ATOM 572 O O . VAL A 1 72 ? -9.797 6.557 24.138 1.00 96.94 72 VAL A O 1
ATOM 575 N N . SER A 1 73 ? -8.601 5.253 25.539 1.00 96.88 73 SER A N 1
ATOM 576 C CA . SER A 1 73 ? -7.294 5.654 25.013 1.00 96.88 73 SER A CA 1
ATOM 577 C C . SER A 1 73 ? -7.111 5.200 23.556 1.00 96.88 73 SER A C 1
ATOM 579 O O . SER A 1 73 ? -7.786 4.285 23.078 1.00 96.88 73 SER A O 1
ATOM 581 N N . PHE A 1 74 ? -6.195 5.841 22.824 1.00 96.62 74 PHE A N 1
ATOM 582 C CA . PHE A 1 74 ? -5.913 5.460 21.437 1.00 96.62 74 PHE A CA 1
ATOM 583 C C . PHE A 1 74 ? -5.397 4.019 21.349 1.00 96.62 74 PHE A C 1
ATOM 585 O O . PHE A 1 74 ? -5.941 3.218 20.591 1.00 96.62 74 PHE A O 1
ATOM 592 N N . SER A 1 75 ? -4.398 3.693 22.169 1.00 95.38 75 SER A N 1
ATOM 593 C CA . SER A 1 75 ? -3.756 2.380 22.227 1.00 95.38 75 SER A CA 1
ATOM 594 C C . SER A 1 75 ? -4.775 1.269 22.526 1.00 95.38 75 SER A C 1
ATOM 596 O O . SER A 1 75 ? -4.915 0.326 21.745 1.00 95.38 75 SER A O 1
ATOM 598 N N . ASP A 1 76 ? -5.608 1.436 23.563 1.00 95.75 76 ASP A N 1
ATOM 599 C CA . ASP A 1 76 ? -6.644 0.453 23.921 1.00 95.75 76 ASP A CA 1
ATOM 600 C C . ASP A 1 76 ? -7.682 0.272 22.809 1.00 95.75 76 ASP A C 1
ATOM 602 O O . ASP A 1 76 ? -8.102 -0.848 22.505 1.00 95.75 76 ASP A O 1
ATOM 606 N N . ALA A 1 77 ? -8.100 1.374 22.177 1.00 95.94 77 ALA A N 1
ATOM 607 C CA . ALA A 1 77 ? -9.060 1.330 21.084 1.00 95.94 77 ALA A CA 1
ATOM 608 C C . ALA A 1 77 ? -8.518 0.547 19.879 1.00 95.94 77 ALA A C 1
ATOM 610 O O . ALA A 1 77 ? -9.259 -0.237 19.282 1.00 95.94 77 ALA A O 1
ATOM 611 N N . MET A 1 78 ? -7.246 0.745 19.517 1.00 95.62 78 MET A N 1
ATOM 612 C CA . MET A 1 78 ? -6.631 0.068 18.371 1.00 95.62 78 MET A CA 1
ATOM 613 C C . MET A 1 78 ? -6.373 -1.415 18.653 1.00 95.62 78 MET A C 1
ATOM 615 O O . MET A 1 78 ? -6.731 -2.250 17.821 1.00 95.62 78 MET A O 1
ATOM 619 N N . ASN A 1 79 ? -5.868 -1.757 19.843 1.00 94.56 79 ASN A N 1
ATOM 620 C CA . ASN A 1 79 ? -5.669 -3.152 20.255 1.00 94.56 79 ASN A CA 1
ATOM 621 C C . ASN A 1 79 ? -6.997 -3.930 20.288 1.00 94.56 79 ASN A C 1
ATOM 623 O O . ASN A 1 79 ? -7.062 -5.082 19.852 1.00 94.56 79 ASN A O 1
ATOM 627 N N . LYS A 1 80 ? -8.090 -3.280 20.719 1.00 93.62 80 LYS A N 1
ATOM 628 C CA . LYS A 1 80 ? -9.438 -3.870 20.727 1.00 93.62 80 LYS A CA 1
ATOM 629 C C . LYS A 1 80 ? -10.016 -4.100 19.327 1.00 93.62 80 LYS A C 1
ATOM 631 O O . LYS A 1 80 ? -10.792 -5.035 19.147 1.00 93.62 80 LYS A O 1
ATOM 636 N N . LEU A 1 81 ? -9.679 -3.263 18.342 1.00 93.31 81 LEU A N 1
ATOM 637 C CA . LEU A 1 81 ? -10.172 -3.420 16.967 1.00 93.31 81 LEU A CA 1
ATOM 638 C C . LEU A 1 81 ? -9.572 -4.632 16.243 1.00 93.31 81 LEU A C 1
ATOM 640 O O . LEU A 1 81 ? -10.160 -5.060 15.249 1.00 93.31 81 LEU A O 1
ATOM 644 N N . ASN A 1 82 ? -8.465 -5.192 16.748 1.00 91.62 82 ASN A N 1
ATOM 645 C CA . ASN A 1 82 ? -7.798 -6.374 16.200 1.00 91.62 82 ASN A CA 1
ATOM 646 C C . ASN A 1 82 ? -7.449 -6.204 14.709 1.00 91.62 82 ASN A C 1
ATOM 648 O O . ASN A 1 82 ? -7.881 -6.980 13.855 1.00 91.62 82 ASN A O 1
ATOM 652 N N . LEU A 1 83 ? -6.716 -5.133 14.389 1.00 95.56 83 LEU A N 1
ATOM 653 C CA . LEU A 1 83 ? -6.331 -4.802 13.016 1.00 95.56 83 LEU A CA 1
ATOM 654 C C . LEU A 1 83 ? -5.378 -5.866 12.462 1.00 95.56 83 LEU A C 1
ATOM 656 O O . LEU A 1 83 ? -4.337 -6.127 13.056 1.00 95.56 83 LEU A O 1
ATOM 660 N N . VAL A 1 84 ? -5.720 -6.458 11.318 1.00 96.75 84 VAL A N 1
ATOM 661 C CA . VAL A 1 84 ? -4.887 -7.456 10.633 1.00 96.75 84 VAL A CA 1
ATOM 662 C C . VAL A 1 84 ? -4.445 -6.885 9.283 1.00 96.75 84 VAL A C 1
ATOM 664 O O . VAL A 1 84 ? -5.297 -6.691 8.411 1.00 96.75 84 VAL A O 1
ATOM 667 N N . PRO A 1 85 ? -3.148 -6.595 9.092 1.00 96.44 85 PRO A N 1
ATOM 668 C CA . PRO A 1 85 ? -2.613 -6.163 7.806 1.00 96.44 85 PRO A CA 1
ATOM 669 C C . PRO A 1 85 ? -2.727 -7.261 6.748 1.00 96.44 85 PRO A C 1
ATOM 671 O O . PRO A 1 85 ? -2.521 -8.438 7.039 1.00 96.44 85 PRO A O 1
ATOM 674 N N . VAL A 1 86 ? -3.029 -6.885 5.505 1.00 96.44 86 VAL A N 1
ATOM 675 C CA . VAL A 1 86 ? -3.087 -7.823 4.376 1.00 96.44 86 VAL A CA 1
ATOM 676 C C . VAL A 1 86 ? -2.340 -7.231 3.192 1.00 96.44 86 VAL A C 1
ATOM 678 O O . VAL A 1 86 ? -2.662 -6.129 2.751 1.00 96.44 86 VAL A O 1
ATOM 681 N N . ALA A 1 87 ? -1.378 -7.980 2.656 1.00 95.38 87 ALA A N 1
ATOM 682 C CA . ALA A 1 87 ? -0.670 -7.624 1.434 1.00 95.38 87 ALA A CA 1
ATOM 683 C C . ALA A 1 87 ? -1.255 -8.408 0.252 1.00 95.38 87 ALA A C 1
ATOM 685 O O . ALA A 1 87 ? -1.404 -9.629 0.315 1.00 95.38 87 ALA A O 1
ATOM 686 N N . ILE A 1 88 ? -1.581 -7.708 -0.837 1.00 94.50 88 ILE A N 1
ATOM 687 C CA . ILE A 1 88 ? -1.985 -8.324 -2.105 1.00 94.50 88 ILE A CA 1
ATOM 688 C C . ILE A 1 88 ? -0.985 -7.895 -3.171 1.00 94.50 88 ILE A C 1
ATOM 690 O O . ILE A 1 88 ? -0.975 -6.740 -3.595 1.00 94.50 88 ILE A O 1
ATOM 694 N N . SER A 1 89 ? -0.158 -8.833 -3.611 1.00 94.81 89 SER A N 1
ATOM 695 C CA . SER A 1 89 ? 0.888 -8.600 -4.599 1.00 94.81 89 SER A CA 1
ATOM 696 C C . SER A 1 89 ? 0.451 -9.146 -5.951 1.00 94.81 89 SER A C 1
ATOM 698 O O . SER A 1 89 ? 0.104 -10.323 -6.075 1.00 94.81 89 SER A O 1
ATOM 700 N N . TYR A 1 90 ? 0.493 -8.296 -6.971 1.00 94.25 90 TYR A N 1
ATOM 701 C CA . TYR A 1 90 ? 0.245 -8.676 -8.359 1.00 94.25 90 TYR A CA 1
ATOM 702 C C . TYR A 1 90 ? 1.568 -8.670 -9.118 1.00 94.25 90 TYR A C 1
ATOM 704 O O . TYR A 1 90 ? 2.353 -7.735 -8.972 1.00 94.25 90 TYR A O 1
ATOM 712 N N . GLU A 1 91 ? 1.808 -9.687 -9.940 1.00 95.19 91 GLU A N 1
ATOM 713 C CA . GLU A 1 91 ? 2.963 -9.698 -10.839 1.00 95.19 91 GLU A CA 1
ATOM 714 C C . GLU A 1 91 ? 2.826 -8.630 -11.923 1.00 95.19 91 GLU A C 1
ATOM 716 O O . GLU A 1 91 ? 3.792 -7.935 -12.221 1.00 95.19 91 GLU A O 1
ATOM 721 N N . TYR A 1 92 ? 1.615 -8.447 -12.454 1.00 95.00 92 TYR A N 1
ATOM 722 C CA . TYR A 1 92 ? 1.282 -7.350 -13.352 1.00 95.00 92 TYR A CA 1
ATOM 723 C C . TYR A 1 92 ? 0.015 -6.624 -12.902 1.00 95.00 92 TYR A C 1
ATOM 725 O O . TYR A 1 92 ? -0.988 -7.258 -12.569 1.00 95.00 92 TYR A O 1
ATOM 733 N N . ASP A 1 93 ? 0.037 -5.290 -12.950 1.00 93.81 93 ASP A N 1
ATOM 734 C CA . ASP A 1 93 ? -1.169 -4.480 -12.825 1.00 93.81 93 ASP A CA 1
ATOM 735 C C . ASP A 1 93 ? -1.784 -4.290 -14.219 1.00 93.81 93 ASP A C 1
ATOM 737 O O . ASP A 1 93 ? -1.182 -3.637 -15.071 1.00 93.81 93 ASP A O 1
ATOM 741 N N . PRO A 1 94 ? -2.989 -4.818 -14.491 1.00 92.81 94 PRO A N 1
ATOM 742 C CA . PRO A 1 94 ? -3.597 -4.673 -15.807 1.00 92.81 94 PRO A CA 1
ATOM 743 C C . PRO A 1 94 ? -4.002 -3.237 -16.166 1.00 92.81 94 PRO A C 1
ATOM 745 O O . PRO A 1 94 ? -4.373 -2.968 -17.310 1.00 92.81 94 PRO A O 1
ATOM 748 N N . CYS A 1 95 ? -3.959 -2.329 -15.190 1.00 93.69 95 CYS A N 1
ATOM 749 C CA . CYS A 1 95 ? -4.235 -0.911 -15.355 1.00 93.69 95 CYS A CA 1
ATOM 750 C C . CYS A 1 95 ? -2.963 -0.049 -15.291 1.00 93.69 95 CYS A C 1
ATOM 752 O O . CYS A 1 95 ? -3.091 1.173 -15.238 1.00 93.69 95 CYS A O 1
ATOM 754 N N . ASP A 1 96 ? -1.761 -0.635 -15.291 1.00 94.38 96 ASP A N 1
ATOM 755 C CA . ASP A 1 96 ? -0.489 0.102 -15.241 1.00 94.38 96 ASP A CA 1
ATOM 756 C C . ASP A 1 96 ? -0.385 1.194 -16.317 1.00 94.38 96 ASP A C 1
ATOM 758 O O . ASP A 1 96 ? -0.075 2.335 -15.992 1.00 94.38 96 ASP A O 1
ATOM 762 N N . GLY A 1 97 ? -0.738 0.898 -17.568 1.00 94.19 97 GLY A N 1
ATOM 763 C CA . GLY A 1 97 ? -0.730 1.868 -18.659 1.00 94.19 97 GLY A CA 1
ATOM 764 C C . GLY A 1 97 ? -1.695 3.029 -18.425 1.00 94.19 97 GLY A C 1
ATOM 765 O O . GLY A 1 97 ? -1.307 4.180 -18.589 1.00 94.19 97 GLY A O 1
ATOM 766 N N . LEU A 1 98 ? -2.927 2.747 -17.976 1.00 93.12 98 LEU A N 1
ATOM 767 C CA . LEU A 1 98 ? -3.912 3.793 -17.664 1.00 93.12 98 LEU A CA 1
ATOM 768 C C . LEU A 1 98 ? -3.416 4.698 -16.531 1.00 93.12 98 LEU A C 1
ATOM 770 O O . LEU A 1 98 ? -3.455 5.922 -16.639 1.00 93.12 98 LEU A O 1
ATOM 774 N N . LYS A 1 99 ? -2.896 4.094 -15.459 1.00 93.69 99 LYS A N 1
ATOM 775 C CA . LYS A 1 99 ? -2.338 4.823 -14.317 1.00 93.69 99 LYS A CA 1
ATOM 776 C C . LYS A 1 99 ? -1.123 5.659 -14.716 1.00 93.69 99 LYS A C 1
ATOM 778 O O . LYS A 1 99 ? -1.015 6.803 -14.291 1.00 93.69 99 LYS A O 1
ATOM 783 N N . ALA A 1 100 ? -0.227 5.103 -15.525 1.00 94.69 100 ALA A N 1
ATOM 784 C CA . ALA A 1 100 ? 0.977 5.777 -15.989 1.00 94.69 100 ALA A CA 1
ATOM 785 C C . ALA A 1 100 ? 0.652 6.964 -16.905 1.00 94.69 100 ALA A C 1
ATOM 787 O O . ALA A 1 100 ? 1.231 8.036 -16.740 1.00 94.69 100 ALA A O 1
ATOM 788 N N . THR A 1 101 ? -0.306 6.810 -17.823 1.00 93.44 101 THR A N 1
ATOM 789 C CA . THR A 1 101 ? -0.794 7.912 -18.664 1.00 93.44 101 THR A CA 1
ATOM 790 C C . THR A 1 101 ? -1.425 9.019 -17.823 1.00 93.44 101 THR A C 1
ATOM 792 O O . THR A 1 101 ? -1.131 10.191 -18.045 1.00 93.44 101 THR A O 1
ATOM 795 N N . GLU A 1 102 ? -2.230 8.676 -16.816 1.00 93.00 102 GLU A N 1
ATOM 796 C CA . GLU A 1 102 ? -2.786 9.666 -15.891 1.00 93.00 102 GLU A CA 1
ATOM 797 C C . GLU A 1 102 ? -1.694 10.395 -15.098 1.00 93.00 102 GLU A C 1
ATOM 799 O O . GLU A 1 102 ? -1.729 11.621 -14.998 1.00 93.00 102 GLU A O 1
ATOM 804 N N . LEU A 1 103 ? -0.720 9.672 -14.536 1.00 92.81 103 LEU A N 1
ATOM 805 C CA . LEU A 1 103 ? 0.389 10.280 -13.795 1.00 92.81 103 LEU A CA 1
ATOM 806 C C . LEU A 1 103 ? 1.196 11.238 -14.678 1.00 92.81 103 LEU A C 1
ATOM 808 O O . LEU A 1 103 ? 1.527 12.341 -14.241 1.00 92.81 103 LEU A O 1
ATOM 812 N N . GLN A 1 104 ? 1.449 10.851 -15.929 1.00 94.06 104 GLN A N 1
ATOM 813 C CA . GLN A 1 104 ? 2.127 11.696 -16.904 1.00 94.06 104 GLN A CA 1
ATOM 814 C C . GLN A 1 104 ? 1.315 12.954 -17.236 1.00 94.06 104 GLN A C 1
ATOM 816 O O . GLN A 1 104 ? 1.862 14.055 -17.195 1.00 94.06 104 GLN A O 1
ATOM 821 N N . ALA A 1 105 ? 0.014 12.818 -17.504 1.00 91.56 105 ALA A N 1
ATOM 822 C CA . ALA A 1 105 ? -0.862 13.954 -17.785 1.00 91.56 105 ALA A CA 1
ATOM 823 C C . ALA A 1 105 ? -0.972 14.905 -16.581 1.00 91.56 105 ALA A C 1
ATOM 825 O O . ALA A 1 105 ? -0.940 16.123 -16.744 1.00 91.56 105 ALA A O 1
ATOM 826 N N . ARG A 1 106 ? -1.040 14.370 -15.354 1.00 92.44 106 ARG A N 1
ATOM 827 C CA . ARG A 1 106 ? -1.046 15.176 -14.120 1.00 92.44 106 ARG A CA 1
ATOM 828 C C . ARG A 1 106 ? 0.253 15.957 -13.955 1.00 92.44 106 ARG A C 1
ATOM 830 O O . ARG A 1 106 ? 0.201 17.128 -13.594 1.00 92.44 106 ARG A O 1
ATOM 837 N N . ALA A 1 107 ? 1.398 15.335 -14.236 1.00 90.50 107 ALA A N 1
ATOM 838 C CA . ALA A 1 107 ? 2.696 16.001 -14.174 1.00 90.50 107 ALA A CA 1
ATOM 839 C C . ALA A 1 107 ? 2.851 17.103 -15.237 1.00 90.50 107 ALA A C 1
ATOM 841 O O . ALA A 1 107 ? 3.520 18.100 -14.982 1.00 90.50 107 ALA A O 1
ATOM 842 N N . ALA A 1 108 ? 2.203 16.946 -16.394 1.00 89.94 108 ALA A N 1
ATOM 843 C CA . ALA A 1 108 ? 2.130 17.963 -17.443 1.00 89.94 108 ALA A CA 1
ATOM 844 C C . ALA A 1 108 ? 1.059 19.047 -17.189 1.00 89.94 108 ALA A C 1
ATOM 846 O O . ALA A 1 108 ? 0.972 19.992 -17.960 1.00 89.94 108 ALA A O 1
ATOM 847 N N . ALA A 1 109 ? 0.262 18.929 -16.117 1.00 88.75 109 ALA A N 1
ATOM 848 C CA . ALA A 1 109 ? -0.928 19.748 -15.853 1.00 88.75 109 ALA A CA 1
ATOM 849 C C . ALA A 1 109 ? -2.033 19.664 -16.934 1.00 88.75 109 ALA A C 1
ATOM 851 O O . ALA A 1 109 ? -2.937 20.496 -16.957 1.00 88.75 109 ALA A O 1
ATOM 852 N N . ASP A 1 110 ? -2.018 18.606 -17.749 1.00 87.69 110 ASP A N 1
ATOM 853 C CA . ASP A 1 110 ? -2.952 18.360 -18.858 1.00 87.69 110 ASP A CA 1
ATOM 854 C C . ASP A 1 110 ? -4.025 17.307 -18.517 1.00 87.69 110 ASP A C 1
ATOM 856 O O . ASP A 1 110 ? -4.780 16.852 -19.378 1.00 87.69 110 ASP A O 1
ATOM 860 N N . TYR A 1 111 ? -4.100 16.861 -17.258 1.00 87.44 111 TYR A N 1
ATOM 861 C CA . TYR A 1 111 ? -5.058 15.828 -16.868 1.00 87.44 111 TYR A CA 1
ATOM 862 C C . TYR A 1 111 ? -6.491 16.365 -16.801 1.00 87.44 111 TYR A C 1
ATOM 864 O O . TYR A 1 111 ? -6.852 17.127 -15.902 1.00 87.44 111 TYR A O 1
ATOM 872 N N . VAL A 1 112 ? -7.332 15.859 -17.702 1.00 83.06 112 VAL A N 1
ATOM 873 C CA . VAL A 1 112 ? -8.787 16.011 -17.658 1.00 83.06 112 VAL A CA 1
ATOM 874 C C . VAL A 1 112 ? -9.399 14.630 -17.485 1.00 83.06 112 VAL A C 1
ATOM 876 O O . VAL A 1 112 ? -9.318 13.800 -18.393 1.00 83.06 112 VAL A O 1
ATOM 879 N N . LYS A 1 113 ? -10.013 14.397 -16.319 1.00 84.81 113 LYS A N 1
ATOM 880 C CA . LYS A 1 113 ? -10.704 13.140 -16.018 1.00 84.81 113 LYS A CA 1
ATOM 881 C C . LYS A 1 113 ? -11.813 12.912 -17.042 1.00 84.81 113 LYS A C 1
ATOM 883 O O . LYS A 1 113 ? -12.683 13.769 -17.194 1.00 84.81 113 LYS A O 1
ATOM 888 N N . GLN A 1 114 ? -11.767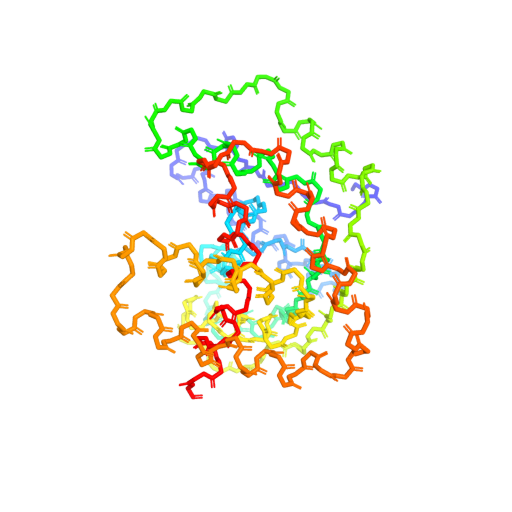 11.773 -17.725 1.00 85.94 114 GLN A N 1
ATOM 889 C CA . GLN A 1 114 ? -12.749 11.439 -18.753 1.00 85.94 114 GLN A CA 1
ATOM 890 C C . GLN A 1 114 ? -13.936 10.686 -18.151 1.00 85.94 114 GLN A C 1
ATOM 892 O O . GLN A 1 114 ? -13.798 9.914 -17.194 1.00 85.94 114 GLN A O 1
ATOM 897 N N . ASP A 1 115 ? -15.111 10.874 -18.747 1.00 86.69 115 ASP A N 1
ATOM 898 C CA . ASP A 1 115 ? -16.287 10.090 -18.392 1.00 86.69 115 ASP A CA 1
ATOM 899 C C . ASP A 1 115 ? -16.038 8.607 -18.704 1.00 86.69 115 ASP A C 1
ATOM 901 O O . ASP A 1 115 ? -15.629 8.235 -19.802 1.00 86.69 115 ASP A O 1
ATOM 905 N N . GLY A 1 116 ? -16.277 7.739 -17.719 1.00 85.00 116 GLY A N 1
ATOM 906 C CA . GLY A 1 116 ? -16.097 6.290 -17.862 1.00 85.00 116 GLY A CA 1
ATOM 907 C C . GLY A 1 116 ? -14.690 5.754 -17.565 1.00 85.00 116 GLY A C 1
ATOM 908 O O . GLY A 1 116 ? -14.534 4.536 -17.505 1.00 85.00 116 GLY A O 1
ATOM 909 N N . GLU A 1 117 ? -13.698 6.604 -17.275 1.00 85.25 117 GLU A N 1
ATOM 910 C CA . GLU A 1 117 ? -12.319 6.185 -16.942 1.00 85.25 117 GLU A CA 1
ATOM 911 C C . GLU A 1 117 ? -12.263 5.200 -15.751 1.00 85.25 117 GLU A C 1
ATOM 913 O O . GLU A 1 117 ? -11.541 4.195 -15.770 1.00 85.25 117 GLU A O 1
ATOM 918 N N . ASP A 1 118 ? -13.091 5.436 -14.725 1.00 85.31 118 ASP A N 1
ATOM 919 C CA . ASP A 1 118 ? -13.203 4.548 -13.560 1.00 85.31 118 ASP A CA 1
ATOM 920 C C . ASP A 1 118 ? -13.821 3.189 -13.939 1.00 85.31 118 ASP A C 1
ATOM 922 O O . ASP A 1 118 ? -13.411 2.147 -13.421 1.00 85.31 118 ASP A O 1
ATOM 926 N N . VAL A 1 119 ? -14.790 3.178 -14.862 1.00 87.88 119 VAL A N 1
ATOM 927 C CA . VAL A 1 119 ? -15.455 1.952 -15.336 1.00 87.88 119 VAL A CA 1
ATOM 928 C C . VAL A 1 119 ? -14.484 1.115 -16.159 1.00 87.88 119 VAL A C 1
ATOM 930 O O . VAL A 1 119 ? -14.379 -0.091 -15.934 1.00 87.88 119 VAL A O 1
ATOM 933 N N . GLU A 1 120 ? -13.730 1.747 -17.060 1.00 88.50 120 GLU A N 1
ATOM 934 C CA . GLU A 1 120 ? -12.692 1.073 -17.838 1.00 88.50 120 GLU A CA 1
ATOM 935 C C . GLU A 1 120 ? -11.634 0.450 -16.921 1.00 88.50 120 GLU A C 1
ATOM 937 O O . GLU A 1 120 ? -11.291 -0.726 -17.067 1.00 88.50 120 GLU A O 1
ATOM 942 N N . SER A 1 121 ? -11.175 1.204 -15.920 1.00 87.06 121 SER A N 1
ATOM 943 C CA . SER A 1 121 ? -10.200 0.727 -14.936 1.00 87.06 121 SER A CA 1
ATOM 944 C C . SER A 1 121 ? -10.706 -0.491 -14.155 1.00 87.06 121 SER A C 1
ATOM 946 O O . SER A 1 121 ? -9.946 -1.428 -13.903 1.00 87.06 121 SER A O 1
ATOM 948 N N . ILE A 1 122 ? -11.991 -0.517 -13.786 1.00 88.44 122 ILE A N 1
ATOM 949 C CA . ILE A 1 122 ? -12.611 -1.671 -13.119 1.00 88.44 122 ILE A CA 1
ATOM 950 C C . ILE A 1 122 ? -12.671 -2.872 -14.067 1.00 88.44 122 ILE A C 1
ATOM 952 O O . ILE A 1 122 ? -12.254 -3.968 -13.688 1.00 88.44 122 ILE A O 1
ATOM 956 N N . MET A 1 123 ? -13.154 -2.674 -15.296 1.00 91.25 123 MET A N 1
ATOM 957 C CA . MET A 1 123 ? -13.305 -3.748 -16.280 1.00 91.25 123 MET A CA 1
ATOM 958 C C . MET A 1 123 ? -11.962 -4.389 -16.625 1.00 91.25 123 MET A C 1
ATOM 960 O O . MET A 1 123 ? -11.838 -5.612 -16.565 1.00 91.25 123 MET A O 1
ATOM 964 N N . ARG A 1 124 ? -10.929 -3.582 -16.894 1.00 91.50 124 ARG A N 1
ATOM 965 C CA . ARG A 1 124 ? -9.561 -4.070 -17.125 1.00 91.50 124 ARG A CA 1
ATOM 966 C C . ARG A 1 124 ? -9.016 -4.805 -15.910 1.00 91.50 124 ARG A C 1
ATOM 968 O O . ARG A 1 124 ? -8.499 -5.913 -16.042 1.00 91.50 124 ARG A O 1
ATOM 975 N N . GLY A 1 125 ? -9.195 -4.229 -14.722 1.00 88.94 125 GLY A N 1
ATOM 976 C CA . GLY A 1 125 ? -8.776 -4.841 -13.466 1.00 88.94 125 GLY A CA 1
ATOM 977 C C . GLY A 1 125 ? -9.399 -6.219 -13.229 1.00 88.94 125 GLY A C 1
ATOM 978 O O . GLY A 1 125 ? -8.768 -7.062 -12.595 1.00 88.94 125 GLY A O 1
ATOM 979 N N . ILE A 1 126 ? -10.595 -6.488 -13.755 1.00 89.38 126 ILE A N 1
ATOM 980 C CA . ILE A 1 126 ? -11.251 -7.800 -13.675 1.00 89.38 126 ILE A CA 1
ATOM 981 C C . ILE A 1 126 ? -10.784 -8.715 -14.813 1.00 89.38 126 ILE A C 1
ATOM 983 O O . ILE A 1 126 ? -10.299 -9.811 -14.539 1.00 89.38 126 ILE A O 1
ATOM 987 N N . ALA A 1 127 ? -10.896 -8.258 -16.060 1.00 91.38 127 ALA A N 1
ATOM 988 C CA . ALA A 1 127 ? -10.811 -9.100 -17.251 1.00 91.38 127 ALA A CA 1
ATOM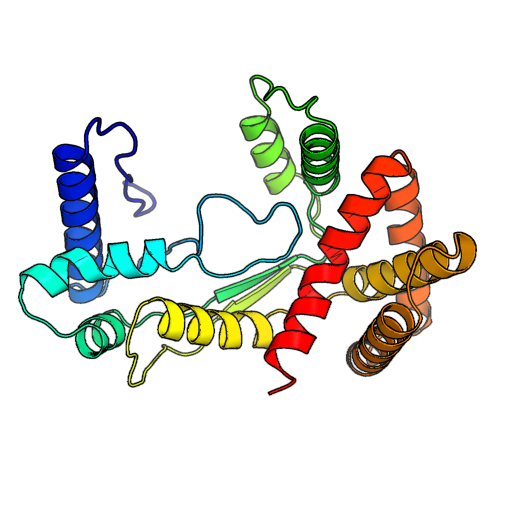 989 C C . ALA A 1 127 ? -9.383 -9.453 -17.690 1.00 91.38 127 ALA A C 1
ATOM 991 O O . ALA A 1 127 ? -9.171 -10.502 -18.294 1.00 91.38 127 ALA A O 1
ATOM 992 N N . LEU A 1 128 ? -8.403 -8.588 -17.419 1.00 92.38 128 LEU A N 1
ATOM 993 C CA . LEU A 1 128 ? -7.046 -8.761 -17.931 1.00 92.38 128 LEU A CA 1
ATOM 994 C C . LEU A 1 128 ? -6.154 -9.581 -16.974 1.00 92.38 128 LEU A C 1
ATOM 996 O O . LEU A 1 128 ? -6.343 -9.543 -15.744 1.00 92.38 128 LEU A O 1
ATOM 1000 N N . PRO A 1 129 ? -5.172 -10.324 -17.528 1.00 92.19 129 PRO A N 1
ATOM 1001 C CA . PRO A 1 129 ? -4.284 -11.181 -16.753 1.00 92.19 129 PRO A CA 1
ATOM 1002 C C . PRO A 1 129 ? -3.385 -10.359 -15.826 1.00 92.19 129 PRO A C 1
ATOM 1004 O O . PRO A 1 129 ? -2.894 -9.294 -16.192 1.00 92.19 129 PRO A O 1
ATOM 1007 N N . LYS A 1 130 ? -3.158 -10.888 -14.621 1.00 94.06 130 LYS A N 1
ATOM 1008 C CA . LYS A 1 130 ? -2.350 -10.258 -13.558 1.00 94.06 130 LYS A CA 1
ATOM 1009 C C . LYS A 1 130 ? -1.011 -10.967 -13.339 1.00 94.06 130 LYS A C 1
ATOM 1011 O O . LYS A 1 130 ? -0.285 -10.626 -12.414 1.00 94.06 130 LYS A O 1
ATOM 1016 N N . GLY A 1 131 ? -0.718 -11.982 -14.156 1.00 94.00 131 GLY A N 1
ATOM 1017 C CA . GLY A 1 131 ? 0.311 -12.974 -13.853 1.00 94.00 131 GLY A CA 1
ATOM 1018 C C . GLY A 1 131 ? -0.006 -13.698 -12.545 1.00 94.00 131 GLY A C 1
ATOM 1019 O O . GLY A 1 131 ? -1.169 -13.998 -12.251 1.00 94.00 131 GLY A O 1
ATOM 1020 N N . ARG A 1 132 ? 1.029 -13.957 -11.750 1.00 94.94 132 ARG A N 1
ATOM 1021 C CA . ARG A 1 132 ? 0.900 -14.492 -10.395 1.00 94.94 132 ARG A CA 1
ATOM 1022 C C . ARG A 1 132 ? 0.282 -13.455 -9.457 1.00 94.94 132 ARG A C 1
ATOM 1024 O O . ARG A 1 132 ? 0.584 -12.265 -9.520 1.00 94.94 132 ARG A O 1
ATOM 1031 N N . VAL A 1 133 ? -0.569 -13.933 -8.553 1.00 95.69 133 VAL A N 1
ATOM 1032 C CA . VAL A 1 133 ? -1.150 -13.136 -7.468 1.00 95.69 133 VAL A CA 1
ATOM 1033 C C . VAL A 1 133 ? -0.814 -13.819 -6.153 1.00 95.69 133 VAL A C 1
ATOM 1035 O O . VAL A 1 133 ? -1.045 -15.018 -6.008 1.00 95.69 133 VAL A O 1
ATOM 1038 N N . HIS A 1 134 ? -0.262 -13.065 -5.207 1.00 96.75 134 HIS A N 1
ATOM 1039 C CA . HIS A 1 134 ? 0.030 -13.533 -3.853 1.00 96.75 134 HIS A CA 1
ATOM 1040 C C . HIS A 1 134 ? -0.792 -12.727 -2.857 1.00 96.75 134 HIS A C 1
ATOM 1042 O O . HIS A 1 134 ? -0.844 -11.502 -2.951 1.00 96.75 134 HIS A O 1
ATOM 1048 N N . ILE A 1 135 ? -1.439 -13.413 -1.920 1.00 97.38 135 ILE A N 1
ATOM 1049 C CA . ILE A 1 135 ? -2.166 -12.788 -0.817 1.00 97.38 135 ILE A CA 1
ATOM 1050 C C . ILE A 1 135 ? -1.532 -13.299 0.465 1.00 97.38 135 ILE A C 1
ATOM 1052 O O . ILE A 1 135 ? -1.526 -14.505 0.700 1.00 97.38 135 ILE A O 1
ATOM 1056 N N . GLU A 1 136 ? -1.030 -12.381 1.279 1.00 97.69 136 GLU A N 1
ATOM 1057 C CA . GLU A 1 136 ? -0.438 -12.684 2.576 1.00 97.69 136 GLU A CA 1
ATOM 1058 C C . GLU A 1 136 ? -1.251 -11.993 3.669 1.00 97.69 136 GLU A C 1
ATOM 1060 O O . GLU A 1 136 ? -1.464 -10.776 3.626 1.00 97.69 136 GLU A O 1
ATOM 1065 N N . ILE A 1 137 ? -1.724 -12.774 4.640 1.00 97.56 137 ILE A N 1
ATOM 1066 C CA . ILE A 1 137 ? -2.474 -12.270 5.791 1.00 97.56 137 ILE A CA 1
ATOM 1067 C C . ILE A 1 137 ? -1.506 -12.177 6.963 1.00 97.56 137 ILE A C 1
ATOM 1069 O O . ILE A 1 137 ? -0.914 -13.172 7.373 1.00 97.56 137 ILE A O 1
ATOM 1073 N N . GLY A 1 138 ? -1.362 -10.972 7.497 1.00 96.88 138 GLY A N 1
ATOM 1074 C CA . GLY A 1 138 ? -0.481 -10.691 8.612 1.00 96.88 138 GLY A CA 1
ATOM 1075 C C . GLY A 1 138 ? -0.993 -11.202 9.956 1.00 96.88 138 GLY A C 1
ATOM 1076 O O . GLY A 1 138 ? -1.998 -11.909 10.072 1.00 96.88 138 GLY A O 1
ATOM 1077 N N . LYS A 1 139 ? -0.284 -10.808 11.011 1.00 96.69 139 LYS A N 1
ATOM 1078 C CA . LYS A 1 139 ? -0.672 -11.087 12.395 1.00 96.69 139 LYS A CA 1
ATOM 1079 C C . LYS A 1 139 ? -1.462 -9.899 12.937 1.00 96.69 139 LYS A C 1
ATOM 1081 O O . LYS A 1 139 ? -1.149 -8.767 12.567 1.00 96.69 139 LYS A O 1
ATOM 1086 N N . PRO A 1 140 ? -2.435 -10.117 13.836 1.00 95.75 140 PRO A N 1
ATOM 1087 C CA . PRO A 1 140 ? -3.099 -9.007 14.492 1.00 95.75 140 PRO A CA 1
ATOM 1088 C C . PRO A 1 140 ? -2.097 -8.057 15.138 1.00 95.75 140 PRO A C 1
ATOM 1090 O O . PRO A 1 140 ? -1.217 -8.484 15.888 1.00 95.75 140 PRO A O 1
ATOM 1093 N N . LEU A 1 141 ? -2.233 -6.775 14.822 1.00 94.69 141 LEU A N 1
ATOM 1094 C CA . LEU A 1 141 ? -1.366 -5.742 15.344 1.00 94.69 141 LEU A CA 1
ATOM 1095 C C . LEU A 1 141 ? -1.720 -5.499 16.814 1.00 94.69 141 LEU A C 1
ATOM 1097 O O . LEU A 1 141 ? -2.871 -5.210 17.142 1.00 94.69 141 LEU A O 1
ATOM 1101 N N . GLN A 1 142 ? -0.729 -5.654 17.687 1.00 93.62 142 GLN A N 1
ATOM 1102 C CA . GLN A 1 142 ? -0.835 -5.449 19.128 1.00 93.62 142 GLN A CA 1
ATOM 1103 C C . GLN A 1 142 ? 0.385 -4.655 19.592 1.00 93.62 142 GLN A C 1
ATOM 1105 O O . GLN A 1 142 ? 1.492 -4.899 19.110 1.00 93.62 142 GLN A O 1
ATOM 1110 N N . GLY A 1 143 ? 0.204 -3.716 20.514 1.00 92.44 143 GLY A N 1
ATOM 1111 C CA . GLY A 1 143 ? 1.313 -2.918 21.036 1.00 92.44 143 GLY A CA 1
ATOM 1112 C C . GLY A 1 143 ? 0.865 -1.622 21.689 1.00 92.44 143 GLY A C 1
ATOM 1113 O O . GLY A 1 143 ? -0.330 -1.340 21.771 1.00 92.44 143 GLY A O 1
ATOM 1114 N N . ASP A 1 144 ? 1.837 -0.836 22.151 1.00 94.31 144 ASP A N 1
ATOM 1115 C CA . ASP A 1 144 ? 1.567 0.507 22.651 1.00 94.31 144 ASP A CA 1
ATOM 1116 C C . ASP A 1 144 ? 1.792 1.547 21.551 1.00 94.31 144 ASP A C 1
ATOM 1118 O O . ASP A 1 144 ? 2.921 1.791 21.122 1.00 94.31 144 ASP A O 1
ATOM 1122 N N . PHE A 1 145 ? 0.700 2.132 21.059 1.00 95.19 145 PHE A N 1
ATOM 1123 C CA . PHE A 1 145 ? 0.734 3.104 19.969 1.00 95.19 145 PHE A CA 1
ATOM 1124 C C . PHE A 1 145 ? 0.394 4.494 20.496 1.00 95.19 145 PHE A C 1
ATOM 1126 O O . PHE A 1 145 ? -0.692 4.716 21.033 1.00 95.19 145 PHE A O 1
ATOM 1133 N N . ALA A 1 146 ? 1.302 5.450 20.294 1.00 94.56 146 ALA A N 1
ATOM 1134 C CA . ALA A 1 146 ? 1.099 6.830 20.728 1.00 94.56 146 ALA A CA 1
ATOM 1135 C C . ALA A 1 146 ? 0.029 7.550 19.889 1.00 94.56 146 ALA A C 1
ATOM 1137 O O . ALA A 1 146 ? -0.793 8.300 20.422 1.00 94.56 146 ALA A O 1
ATOM 1138 N N . ASP A 1 147 ? 0.033 7.325 18.572 1.00 96.38 147 ASP A N 1
ATOM 1139 C CA . ASP A 1 147 ? -0.874 7.984 17.641 1.00 96.38 147 ASP A CA 1
ATOM 1140 C C . ASP A 1 147 ? -1.095 7.195 16.335 1.00 96.38 147 ASP A C 1
ATOM 1142 O O . ASP A 1 147 ? -0.597 6.084 16.123 1.00 96.38 147 ASP A O 1
ATOM 1146 N N . ALA A 1 148 ? -1.890 7.791 15.442 1.00 97.31 148 ALA A N 1
ATOM 1147 C CA . ALA A 1 148 ? -2.241 7.214 14.151 1.00 97.31 148 ALA A CA 1
ATOM 1148 C C . ALA A 1 148 ? -1.049 7.063 13.199 1.00 97.31 148 ALA A C 1
ATOM 1150 O O . ALA A 1 148 ? -1.092 6.201 12.327 1.00 97.31 148 ALA A O 1
ATOM 1151 N N . GLN A 1 149 ? -0.010 7.883 13.338 1.00 97.06 149 GLN A N 1
ATOM 1152 C CA . GLN A 1 149 ? 1.177 7.824 12.499 1.00 97.06 149 GLN A CA 1
ATOM 1153 C C . GLN A 1 149 ? 2.060 6.652 12.921 1.00 97.06 149 GLN A C 1
ATOM 1155 O O . GLN A 1 149 ? 2.482 5.881 12.062 1.00 97.06 149 GLN A O 1
ATOM 1160 N N . THR A 1 150 ? 2.263 6.454 14.227 1.00 96.38 150 THR A N 1
ATOM 1161 C CA . THR A 1 150 ? 2.976 5.276 14.744 1.00 96.38 150 THR A CA 1
ATOM 1162 C C . THR A 1 150 ? 2.260 3.979 14.362 1.00 96.38 150 THR A C 1
ATOM 1164 O O . THR A 1 150 ? 2.903 3.036 13.907 1.00 96.38 150 THR A O 1
ATOM 1167 N N . LEU A 1 151 ? 0.925 3.934 14.478 1.00 96.88 151 LEU A N 1
ATOM 1168 C CA . LEU A 1 151 ? 0.148 2.759 14.072 1.00 96.88 151 LEU A CA 1
ATOM 1169 C C . LEU A 1 151 ? 0.213 2.514 12.555 1.00 96.88 151 LEU A C 1
ATOM 1171 O O . LEU A 1 151 ? 0.383 1.372 12.141 1.00 96.88 151 LEU A O 1
ATOM 1175 N N . ALA A 1 152 ? 0.102 3.561 11.726 1.00 96.44 152 ALA A N 1
ATOM 1176 C CA . ALA A 1 152 ? 0.233 3.440 10.269 1.00 96.44 152 ALA A CA 1
ATOM 1177 C C . ALA A 1 152 ? 1.592 2.853 9.881 1.00 96.44 152 ALA A C 1
ATOM 1179 O O . ALA A 1 152 ? 1.649 1.925 9.082 1.00 96.44 152 ALA A O 1
ATOM 1180 N N . HIS A 1 153 ? 2.668 3.333 10.508 1.00 95.31 153 HIS A N 1
ATOM 1181 C CA . HIS A 1 153 ? 4.007 2.811 10.270 1.00 95.31 153 HIS A CA 1
ATOM 1182 C C . HIS A 1 153 ? 4.127 1.326 10.645 1.00 95.31 153 HIS A C 1
ATOM 1184 O O . HIS A 1 153 ? 4.696 0.553 9.881 1.00 95.31 153 HIS A O 1
ATOM 1190 N N . ALA A 1 154 ? 3.551 0.906 11.775 1.00 95.25 154 ALA A N 1
ATOM 1191 C CA . ALA A 1 154 ? 3.557 -0.496 12.197 1.00 95.25 154 ALA A CA 1
ATOM 1192 C C . ALA A 1 154 ? 2.711 -1.405 11.278 1.00 95.25 154 ALA A C 1
ATOM 1194 O O . ALA A 1 154 ? 3.087 -2.549 11.019 1.00 95.25 154 ALA A O 1
ATOM 1195 N N . LEU A 1 155 ? 1.587 -0.901 10.748 1.00 95.81 155 LEU A N 1
ATOM 1196 C CA . LEU A 1 155 ? 0.818 -1.592 9.706 1.00 95.81 155 LEU A CA 1
ATOM 1197 C C . LEU A 1 155 ? 1.661 -1.748 8.434 1.00 95.81 155 LEU A C 1
ATOM 1199 O O . LEU A 1 155 ? 1.783 -2.856 7.915 1.00 95.81 155 LEU A O 1
ATOM 1203 N N . ASP A 1 156 ? 2.267 -0.657 7.963 1.00 95.25 156 ASP A N 1
ATOM 1204 C CA . ASP A 1 156 ? 3.057 -0.642 6.733 1.00 95.25 156 ASP A CA 1
ATOM 1205 C C . ASP A 1 156 ? 4.298 -1.535 6.832 1.00 95.25 156 ASP A C 1
ATOM 1207 O O . ASP A 1 156 ? 4.592 -2.245 5.874 1.00 95.25 156 ASP A O 1
ATOM 1211 N N . GLN A 1 157 ? 4.970 -1.586 7.988 1.00 94.38 157 GLN A N 1
ATOM 1212 C CA . GLN A 1 157 ? 6.068 -2.526 8.250 1.00 94.38 157 GLN A CA 1
ATOM 1213 C C . GLN A 1 157 ? 5.659 -3.964 7.914 1.00 94.38 157 GLN A C 1
ATOM 1215 O O . GLN A 1 157 ? 6.316 -4.627 7.110 1.00 94.38 157 GLN A O 1
ATOM 1220 N N . GLN A 1 158 ? 4.533 -4.425 8.466 1.00 95.38 158 GLN A N 1
ATOM 1221 C CA . GLN A 1 158 ? 4.070 -5.790 8.238 1.00 95.38 158 GLN A CA 1
ATOM 1222 C C . GLN A 1 158 ? 3.544 -5.996 6.808 1.00 95.38 158 GLN A C 1
ATOM 1224 O O . GLN A 1 158 ? 3.774 -7.050 6.222 1.00 95.38 158 GLN A O 1
ATOM 1229 N N . ILE A 1 159 ? 2.869 -5.004 6.210 1.00 95.00 159 ILE A N 1
ATOM 1230 C CA . ILE A 1 159 ? 2.404 -5.076 4.810 1.00 95.00 159 ILE A CA 1
ATOM 1231 C C . ILE A 1 159 ? 3.591 -5.230 3.860 1.00 95.00 159 ILE A C 1
ATOM 1233 O O . ILE A 1 159 ? 3.553 -6.061 2.955 1.00 95.00 159 ILE A O 1
ATOM 1237 N N . VAL A 1 160 ? 4.646 -4.445 4.065 1.00 93.69 160 VAL A N 1
ATOM 1238 C CA . VAL A 1 160 ? 5.840 -4.431 3.218 1.00 93.69 160 VAL A CA 1
ATOM 1239 C C . VAL A 1 160 ? 6.665 -5.708 3.386 1.00 93.69 160 VAL A C 1
ATOM 1241 O O . VAL A 1 160 ? 7.132 -6.272 2.391 1.00 93.69 160 VAL A O 1
ATOM 1244 N N . GLU A 1 161 ? 6.805 -6.207 4.616 1.00 93.06 161 GLU A N 1
ATOM 1245 C CA . GLU A 1 161 ? 7.430 -7.505 4.894 1.00 93.06 161 GLU A CA 1
ATOM 1246 C C . GLU A 1 161 ? 6.710 -8.630 4.132 1.00 93.06 161 GLU A C 1
ATOM 1248 O O . GLU A 1 161 ? 7.341 -9.386 3.380 1.00 93.06 161 GLU A O 1
ATOM 1253 N N . ASN A 1 162 ? 5.379 -8.646 4.239 1.00 95.00 162 ASN A N 1
ATOM 1254 C CA . ASN A 1 162 ? 4.480 -9.618 3.622 1.00 95.00 162 ASN A CA 1
ATOM 1255 C C . ASN A 1 162 ? 4.309 -9.441 2.105 1.00 95.00 162 ASN A C 1
ATOM 1257 O O . ASN A 1 162 ? 3.801 -10.339 1.428 1.00 95.00 162 ASN A O 1
ATOM 1261 N N . TYR A 1 163 ? 4.718 -8.301 1.541 1.00 93.94 163 TYR A N 1
ATOM 1262 C CA . TYR A 1 163 ? 4.602 -8.059 0.110 1.00 93.94 163 TYR A CA 1
ATOM 1263 C C . TYR A 1 163 ? 5.560 -8.971 -0.663 1.00 93.94 163 TYR A C 1
ATOM 1265 O O . TYR A 1 163 ? 6.789 -8.925 -0.493 1.00 93.94 163 TYR A O 1
ATOM 1273 N N . ARG A 1 164 ? 4.994 -9.788 -1.556 1.00 93.25 164 ARG A N 1
ATOM 1274 C CA . ARG A 1 164 ? 5.755 -10.672 -2.434 1.00 93.25 164 ARG A CA 1
ATOM 1275 C C . ARG A 1 164 ? 6.214 -9.912 -3.667 1.00 93.25 164 ARG A C 1
ATOM 1277 O O . ARG A 1 164 ? 5.410 -9.465 -4.481 1.00 93.25 164 ARG A O 1
ATOM 1284 N N . LEU A 1 165 ? 7.528 -9.805 -3.817 1.00 92.19 165 LEU A N 1
ATOM 1285 C CA . LEU A 1 165 ? 8.129 -9.244 -5.017 1.00 92.19 165 LEU A CA 1
ATOM 1286 C C . LEU A 1 165 ? 8.081 -10.261 -6.155 1.00 92.19 165 LEU A C 1
ATOM 1288 O O . LEU A 1 165 ? 8.319 -11.454 -5.957 1.00 92.19 165 LEU A O 1
ATOM 1292 N N . PHE A 1 166 ? 7.798 -9.755 -7.350 1.00 93.12 166 PHE A N 1
ATOM 1293 C CA . PHE A 1 166 ? 7.880 -10.507 -8.591 1.00 93.12 166 PHE A CA 1
ATOM 1294 C C . PHE A 1 166 ? 8.961 -9.905 -9.498 1.00 93.12 166 PHE A C 1
ATOM 1296 O O . PHE A 1 166 ? 9.354 -8.751 -9.308 1.00 93.12 166 PHE A O 1
ATOM 1303 N N . PRO A 1 167 ? 9.437 -10.652 -10.504 1.00 93.56 167 PRO A N 1
ATOM 1304 C CA . PRO A 1 167 ? 10.529 -10.223 -11.375 1.00 93.56 167 PRO A CA 1
ATOM 1305 C C . PRO A 1 167 ? 10.343 -8.862 -12.062 1.00 93.56 167 PRO A C 1
ATOM 1307 O O . PRO A 1 167 ? 11.333 -8.132 -12.114 1.00 93.56 167 PRO A O 1
ATOM 1310 N N . PRO A 1 168 ? 9.129 -8.424 -12.474 1.00 94.62 168 PRO A N 1
ATOM 1311 C CA . PRO A 1 168 ? 8.927 -7.067 -12.987 1.00 94.62 168 PRO A CA 1
ATOM 1312 C C . PRO A 1 168 ? 9.433 -5.952 -12.060 1.00 94.62 168 PRO A C 1
ATOM 1314 O O . PRO A 1 168 ? 9.898 -4.929 -12.553 1.00 94.62 168 PRO A O 1
ATOM 1317 N N . SER A 1 169 ? 9.422 -6.146 -10.735 1.00 93.88 169 SER A N 1
ATOM 1318 C CA . SER A 1 169 ? 9.955 -5.153 -9.792 1.00 93.88 169 SER A CA 1
ATOM 1319 C C . SER A 1 169 ? 11.470 -4.987 -9.879 1.00 93.88 169 SER A C 1
ATOM 1321 O O . SER A 1 169 ? 11.965 -3.861 -9.859 1.00 93.88 169 SER A O 1
ATOM 1323 N N . LEU A 1 170 ? 12.209 -6.092 -10.005 1.00 93.00 170 LEU A N 1
ATOM 1324 C CA . LEU A 1 170 ? 13.658 -6.054 -10.216 1.00 93.00 170 LEU A CA 1
ATOM 1325 C C . LEU A 1 170 ? 13.981 -5.485 -11.600 1.00 93.00 170 LEU A C 1
ATOM 1327 O O . LEU A 1 170 ? 14.787 -4.563 -11.718 1.00 93.00 170 LEU A O 1
ATOM 1331 N N . LEU A 1 171 ? 13.310 -6.001 -12.633 1.00 94.50 171 LEU A N 1
ATOM 1332 C CA . LEU A 1 171 ? 13.510 -5.575 -14.016 1.00 94.50 171 LEU A CA 1
ATOM 1333 C C . LEU A 1 171 ? 13.269 -4.070 -14.169 1.00 94.50 171 LEU A C 1
ATOM 1335 O O . LEU A 1 171 ? 14.049 -3.386 -14.824 1.00 94.50 171 LEU A O 1
ATOM 1339 N N . ALA A 1 172 ? 12.251 -3.519 -13.507 1.00 94.88 172 ALA A N 1
ATOM 1340 C CA . ALA A 1 172 ? 11.995 -2.086 -13.527 1.00 94.88 172 ALA A CA 1
ATOM 1341 C C . ALA A 1 172 ? 13.175 -1.255 -12.990 1.00 94.88 172 ALA A C 1
ATOM 1343 O O . ALA A 1 172 ? 13.578 -0.288 -13.640 1.00 94.88 172 ALA A O 1
ATOM 1344 N N . ILE A 1 173 ? 13.781 -1.656 -11.864 1.00 92.50 173 ILE A N 1
ATOM 1345 C CA . ILE A 1 173 ? 14.981 -0.988 -11.329 1.00 92.50 173 ILE A CA 1
ATOM 1346 C C . ILE A 1 173 ? 16.154 -1.093 -12.311 1.00 92.50 173 ILE A C 1
ATOM 1348 O O . ILE A 1 173 ? 16.853 -0.106 -12.538 1.00 92.50 173 ILE A O 1
ATOM 1352 N N . GLU A 1 174 ? 16.365 -2.256 -12.928 1.00 91.75 174 GLU A N 1
ATOM 1353 C CA . GLU A 1 174 ? 17.440 -2.454 -13.910 1.00 91.75 174 GLU A CA 1
ATOM 1354 C C . GLU A 1 174 ? 17.262 -1.568 -15.151 1.00 91.75 174 GLU A C 1
ATOM 1356 O O . GLU A 1 174 ? 18.213 -0.920 -15.598 1.00 91.75 174 GLU A O 1
ATOM 1361 N N . HIS A 1 175 ? 16.036 -1.463 -15.668 1.00 92.25 175 HIS A N 1
ATOM 1362 C CA . HIS A 1 175 ? 15.697 -0.538 -16.748 1.00 92.25 175 HIS A CA 1
ATOM 1363 C C . HIS A 1 175 ? 15.966 0.921 -16.347 1.00 92.25 175 HIS A C 1
ATOM 1365 O O . HIS A 1 175 ? 16.590 1.659 -17.112 1.00 92.25 175 HIS A O 1
ATOM 1371 N N . MET A 1 176 ? 15.559 1.340 -15.143 1.00 89.69 176 MET A N 1
ATOM 1372 C CA . MET A 1 176 ? 15.810 2.698 -14.641 1.00 89.69 176 MET A CA 1
ATOM 1373 C C . MET A 1 176 ? 17.307 2.999 -14.489 1.00 89.69 176 MET A C 1
ATOM 1375 O O . MET A 1 176 ? 17.753 4.084 -14.864 1.00 89.69 176 MET A O 1
ATOM 1379 N N . LEU A 1 177 ? 18.099 2.043 -13.993 1.00 87.25 177 LEU A N 1
ATOM 1380 C CA . LEU A 1 177 ? 19.557 2.156 -13.902 1.00 87.25 177 LEU A CA 1
ATOM 1381 C C . LEU A 1 177 ? 20.201 2.335 -15.280 1.00 87.25 177 LEU A C 1
ATOM 1383 O O . LEU A 1 177 ? 21.071 3.190 -15.446 1.00 87.25 177 LEU A O 1
ATOM 1387 N N . ASN A 1 178 ? 19.774 1.549 -16.269 1.00 86.56 178 ASN A N 1
ATOM 1388 C CA . ASN A 1 178 ? 20.296 1.632 -17.631 1.00 86.56 178 ASN A CA 1
ATOM 1389 C C . ASN A 1 178 ? 19.953 2.976 -18.288 1.00 86.56 178 ASN A C 1
ATOM 1391 O O . ASN A 1 178 ? 20.834 3.610 -18.870 1.00 86.56 178 ASN A O 1
ATOM 1395 N N . LEU A 1 179 ? 18.712 3.451 -18.133 1.00 81.81 179 LEU A N 1
ATOM 1396 C CA . LEU A 1 179 ? 18.288 4.767 -18.621 1.00 81.81 179 LEU A CA 1
ATOM 1397 C C . LEU A 1 179 ? 19.062 5.902 -17.942 1.00 81.81 179 LEU A C 1
ATOM 1399 O O . LEU A 1 179 ? 19.578 6.785 -18.621 1.00 81.81 179 LEU A O 1
ATOM 1403 N N . GLY A 1 180 ? 19.198 5.859 -16.615 1.00 79.25 180 GLY A N 1
ATOM 1404 C CA . GLY A 1 180 ? 19.909 6.886 -15.858 1.00 79.25 180 GLY A CA 1
ATOM 1405 C C . GLY A 1 180 ? 21.390 6.998 -16.219 1.00 79.25 180 GLY A C 1
ATOM 1406 O O . GLY A 1 180 ? 21.913 8.108 -16.303 1.00 79.25 180 GLY A O 1
ATOM 1407 N N . LYS A 1 181 ? 22.047 5.863 -16.501 1.00 77.50 181 LYS A N 1
ATOM 1408 C CA . LYS A 1 181 ? 23.424 5.825 -17.019 1.00 77.50 181 LYS A CA 1
ATOM 1409 C C . LYS A 1 181 ? 23.515 6.386 -18.437 1.00 77.50 181 LYS A C 1
ATOM 1411 O O . LYS A 1 181 ? 24.396 7.195 -18.706 1.00 77.50 181 LYS A O 1
ATOM 1416 N N . ALA A 1 182 ? 22.602 5.991 -19.326 1.00 74.69 182 ALA A N 1
ATOM 1417 C CA . ALA A 1 182 ? 22.581 6.465 -20.710 1.00 74.69 182 ALA A CA 1
ATOM 1418 C C . ALA A 1 182 ? 22.319 7.979 -20.813 1.00 74.69 182 ALA A C 1
ATOM 1420 O O . ALA A 1 182 ? 22.891 8.646 -21.669 1.00 74.69 182 ALA A O 1
ATOM 1421 N N . MET A 1 183 ? 21.478 8.522 -19.927 1.00 72.81 183 MET A N 1
ATOM 1422 C CA . MET A 1 183 ? 21.081 9.934 -19.919 1.00 72.81 183 MET A CA 1
ATOM 1423 C C . MET A 1 183 ? 21.946 10.827 -19.016 1.00 72.81 183 MET A C 1
ATOM 1425 O O . MET A 1 183 ? 21.694 12.027 -18.960 1.00 72.81 183 MET A O 1
ATOM 1429 N N . GLN A 1 184 ? 22.919 10.266 -18.282 1.00 74.88 184 GLN A N 1
ATOM 1430 C CA . GLN A 1 184 ? 23.699 10.970 -17.244 1.00 74.88 184 GLN A CA 1
ATOM 1431 C C . GLN A 1 184 ? 22.813 11.738 -16.240 1.00 74.88 184 GLN A C 1
ATOM 1433 O O . GLN A 1 184 ? 23.186 12.785 -15.715 1.00 74.88 184 GLN A O 1
ATOM 1438 N N . SER A 1 185 ? 21.599 11.238 -15.999 1.00 70.94 185 SER A N 1
ATOM 1439 C CA . SER A 1 185 ? 20.540 11.972 -15.298 1.00 70.94 185 SER A CA 1
ATOM 1440 C C . SER A 1 185 ? 20.373 11.562 -13.835 1.00 70.94 185 SER A C 1
ATOM 1442 O O . SER A 1 185 ? 19.621 12.201 -13.100 1.00 70.94 185 SER A O 1
ATOM 1444 N N . LEU A 1 186 ? 21.033 10.483 -13.402 1.00 70.00 186 LEU A N 1
ATOM 1445 C CA . LEU A 1 186 ? 21.059 10.050 -12.006 1.00 70.00 186 LEU A CA 1
ATOM 1446 C C . LEU A 1 186 ? 22.354 10.511 -11.337 1.00 70.00 186 LEU A C 1
ATOM 1448 O O . LEU A 1 186 ? 23.429 10.403 -11.916 1.00 70.00 186 LEU A O 1
ATOM 1452 N N . LYS A 1 187 ? 22.244 10.982 -10.091 1.00 73.94 187 LYS A N 1
ATOM 1453 C CA . LYS A 1 187 ? 23.406 11.260 -9.235 1.00 73.94 187 LYS A CA 1
ATOM 1454 C C . LYS A 1 187 ? 24.057 9.947 -8.788 1.00 73.94 187 LYS A C 1
ATOM 1456 O O . LYS A 1 187 ? 23.340 8.965 -8.576 1.00 73.94 187 LYS A O 1
ATOM 1461 N N . ASP A 1 188 ? 25.368 9.962 -8.552 1.00 72.19 188 ASP A N 1
ATOM 1462 C CA . ASP A 1 188 ? 26.152 8.783 -8.142 1.00 72.19 188 ASP A CA 1
ATOM 1463 C C . ASP A 1 188 ? 25.566 8.065 -6.914 1.00 72.19 188 ASP A C 1
ATOM 1465 O O . ASP A 1 188 ? 25.454 6.836 -6.903 1.00 72.19 188 ASP A O 1
ATOM 1469 N N . ASP A 1 189 ? 25.065 8.817 -5.930 1.00 70.56 189 ASP A N 1
ATOM 1470 C CA . ASP A 1 189 ? 24.417 8.256 -4.735 1.00 70.56 189 ASP A CA 1
ATOM 1471 C C . ASP A 1 189 ? 23.129 7.480 -5.068 1.00 70.56 189 ASP A C 1
ATOM 1473 O O . ASP A 1 189 ? 22.834 6.442 -4.475 1.00 70.56 189 ASP A O 1
ATOM 1477 N N . SER A 1 190 ? 22.351 7.960 -6.046 1.00 75.06 190 SER A N 1
ATOM 1478 C CA . SER A 1 190 ? 21.115 7.295 -6.489 1.00 75.06 190 SER A CA 1
ATOM 1479 C C . SER A 1 190 ? 21.417 6.034 -7.294 1.00 75.06 190 SER A C 1
ATOM 1481 O O . SER A 1 190 ? 20.739 5.021 -7.122 1.00 75.06 190 SER A O 1
ATOM 1483 N N . ILE A 1 191 ? 22.457 6.076 -8.135 1.00 77.50 191 ILE A N 1
ATOM 1484 C CA . ILE A 1 191 ? 22.947 4.909 -8.879 1.00 77.50 191 ILE A CA 1
ATOM 1485 C C . ILE A 1 191 ? 23.407 3.831 -7.898 1.00 77.50 191 ILE A C 1
ATOM 1487 O O . ILE A 1 191 ? 22.946 2.694 -7.991 1.00 77.50 191 ILE A O 1
ATOM 1491 N N . THR A 1 192 ? 24.241 4.203 -6.926 1.00 80.88 192 THR A N 1
ATOM 1492 C CA . THR A 1 192 ? 24.766 3.284 -5.908 1.00 80.88 192 THR A CA 1
ATOM 1493 C C . THR A 1 192 ? 23.631 2.637 -5.118 1.00 80.88 192 THR A C 1
ATOM 1495 O O . THR A 1 192 ? 23.579 1.415 -4.994 1.00 80.88 192 THR A O 1
ATOM 1498 N N . ARG A 1 193 ? 22.654 3.432 -4.657 1.00 82.25 193 ARG A N 1
ATOM 1499 C CA . ARG A 1 193 ? 21.476 2.914 -3.946 1.00 82.25 193 ARG A CA 1
ATOM 1500 C C . ARG A 1 193 ? 20.691 1.905 -4.785 1.00 82.25 193 ARG A C 1
ATOM 1502 O O . ARG A 1 193 ? 20.383 0.821 -4.296 1.00 82.25 193 ARG A O 1
ATOM 1509 N N . PHE A 1 194 ? 20.361 2.235 -6.033 1.00 84.06 194 PHE A N 1
ATOM 1510 C CA . PHE A 1 194 ? 19.611 1.325 -6.900 1.00 84.06 194 PHE A CA 1
ATOM 1511 C C . PHE A 1 194 ? 20.399 0.061 -7.254 1.00 84.06 194 PHE A C 1
ATOM 1513 O O . PHE A 1 194 ? 19.800 -1.008 -7.337 1.00 84.06 194 PHE A O 1
ATOM 1520 N N . GLN A 1 195 ? 21.722 0.147 -7.412 1.00 85.94 195 GLN A N 1
ATOM 1521 C CA . GLN A 1 195 ? 22.575 -1.026 -7.618 1.00 85.94 195 GLN A CA 1
ATOM 1522 C C . GLN A 1 195 ? 22.543 -1.970 -6.413 1.00 85.94 195 GLN A C 1
ATOM 1524 O O . GLN A 1 195 ? 22.358 -3.171 -6.601 1.00 85.94 195 GLN A O 1
ATOM 1529 N N . THR A 1 196 ? 22.651 -1.440 -5.192 1.00 86.38 196 THR A N 1
ATOM 1530 C CA . THR A 1 196 ? 22.549 -2.241 -3.961 1.00 86.38 196 THR A CA 1
ATOM 1531 C C . THR A 1 196 ? 21.197 -2.943 -3.861 1.00 86.38 196 THR A C 1
ATOM 1533 O O . THR A 1 196 ? 21.141 -4.147 -3.617 1.00 86.38 196 THR A O 1
ATOM 1536 N N . ILE A 1 197 ? 20.106 -2.214 -4.112 1.00 86.50 197 ILE A N 1
ATOM 1537 C CA . ILE A 1 197 ? 18.747 -2.769 -4.062 1.00 86.50 197 ILE A CA 1
ATOM 1538 C C . ILE A 1 197 ? 18.561 -3.861 -5.122 1.00 86.50 197 ILE A C 1
ATOM 1540 O O . ILE A 1 197 ? 18.037 -4.931 -4.814 1.00 86.50 197 ILE A O 1
ATOM 1544 N N . ALA A 1 198 ? 19.006 -3.620 -6.358 1.00 86.56 198 ALA A N 1
ATOM 1545 C CA . ALA A 1 198 ? 18.912 -4.599 -7.437 1.00 86.56 198 ALA A CA 1
ATOM 1546 C C . ALA A 1 198 ? 19.702 -5.876 -7.117 1.00 86.56 198 ALA A C 1
ATOM 1548 O O . ALA A 1 198 ? 19.203 -6.973 -7.354 1.00 86.56 198 ALA A O 1
ATOM 1549 N N . GLN A 1 199 ? 20.898 -5.748 -6.535 1.00 85.56 199 GLN A N 1
ATOM 1550 C CA . GLN A 1 199 ? 21.726 -6.891 -6.153 1.00 85.56 199 GLN A CA 1
ATOM 1551 C C . GLN A 1 199 ? 21.042 -7.763 -5.088 1.00 85.56 199 GLN A C 1
ATOM 1553 O O . GLN A 1 199 ? 20.896 -8.967 -5.287 1.00 85.56 199 GLN A O 1
ATOM 1558 N N . GLN A 1 200 ? 20.540 -7.162 -4.006 1.00 82.25 200 GLN A N 1
ATOM 1559 C CA . GLN A 1 200 ? 19.836 -7.895 -2.942 1.00 82.25 200 GLN A CA 1
ATOM 1560 C C . GLN A 1 200 ? 18.528 -8.531 -3.429 1.00 82.25 200 GLN A C 1
ATOM 1562 O O . GLN A 1 200 ? 18.185 -9.664 -3.075 1.00 82.25 200 GLN A O 1
ATOM 1567 N N . ALA A 1 201 ? 17.782 -7.806 -4.265 1.00 84.56 201 ALA A N 1
ATOM 1568 C CA . ALA A 1 201 ? 16.565 -8.324 -4.869 1.00 84.56 201 ALA A CA 1
ATOM 1569 C C . ALA A 1 201 ? 16.870 -9.506 -5.785 1.00 84.56 201 ALA A C 1
ATOM 1571 O O . ALA A 1 201 ? 16.144 -10.496 -5.752 1.00 84.56 201 ALA A O 1
ATOM 1572 N N . ARG A 1 202 ? 17.958 -9.431 -6.560 1.00 83.94 202 ARG A N 1
ATOM 1573 C CA . ARG A 1 202 ? 18.421 -10.535 -7.393 1.00 83.94 202 ARG A CA 1
ATOM 1574 C C . ARG A 1 202 ? 18.744 -11.743 -6.528 1.00 83.94 202 ARG A C 1
ATOM 1576 O O . ARG A 1 202 ? 18.166 -12.777 -6.795 1.00 83.94 202 ARG A O 1
ATOM 1583 N N . GLU A 1 203 ? 19.516 -11.606 -5.453 1.00 78.44 203 GLU A N 1
ATOM 1584 C CA . GLU A 1 203 ? 19.819 -12.707 -4.517 1.00 78.44 203 GLU A CA 1
ATOM 1585 C C . GLU A 1 203 ? 18.553 -13.371 -3.940 1.00 78.44 203 GLU A C 1
ATOM 1587 O O . GLU A 1 203 ? 18.459 -14.597 -3.851 1.00 78.44 203 GLU A O 1
ATOM 1592 N N . THR A 1 204 ? 17.530 -12.571 -3.633 1.00 76.19 204 THR A N 1
ATOM 1593 C CA . THR A 1 204 ? 16.242 -13.065 -3.117 1.00 76.19 204 THR A CA 1
ATOM 1594 C C . THR A 1 204 ? 15.387 -13.730 -4.208 1.00 76.19 204 THR A C 1
ATOM 1596 O O . THR A 1 204 ? 14.675 -14.699 -3.944 1.00 76.19 204 THR A O 1
ATOM 1599 N N . LEU A 1 205 ? 15.446 -13.227 -5.446 1.00 74.31 205 LEU A N 1
ATOM 1600 C CA . LEU A 1 205 ? 14.690 -13.731 -6.599 1.00 74.31 205 LEU A CA 1
ATOM 1601 C C . LEU A 1 205 ? 15.420 -14.865 -7.349 1.00 74.31 205 LEU A C 1
ATOM 1603 O O . LEU A 1 205 ? 14.773 -15.616 -8.074 1.00 74.31 205 LEU A O 1
ATOM 1607 N N . THR A 1 206 ? 16.733 -15.045 -7.155 1.00 59.47 206 THR A N 1
ATOM 1608 C CA . THR A 1 206 ? 17.597 -16.034 -7.841 1.00 59.47 206 THR A CA 1
ATOM 1609 C C . THR A 1 206 ? 17.354 -17.489 -7.454 1.00 59.47 206 THR A C 1
ATOM 1611 O O . THR A 1 206 ? 18.022 -18.379 -7.968 1.00 59.47 206 THR A O 1
ATOM 1614 N N . ALA A 1 207 ? 16.343 -17.772 -6.632 1.00 60.75 207 ALA A N 1
ATOM 1615 C CA . ALA A 1 207 ? 15.747 -19.107 -6.612 1.00 60.75 207 ALA A CA 1
ATOM 1616 C C . ALA A 1 207 ? 15.031 -19.453 -7.942 1.00 60.75 207 ALA A C 1
ATOM 1618 O O . ALA A 1 207 ? 14.611 -20.592 -8.134 1.00 60.75 207 ALA A O 1
ATOM 1619 N N . MET A 1 208 ? 14.864 -18.483 -8.850 1.00 62.91 208 MET A N 1
ATOM 1620 C CA . MET A 1 208 ? 14.335 -18.679 -10.200 1.00 62.91 208 MET A CA 1
ATOM 1621 C C . MET A 1 208 ? 15.434 -19.074 -11.196 1.00 62.91 208 MET A C 1
ATOM 1623 O O . MET A 1 208 ? 16.535 -18.529 -11.176 1.00 62.91 208 MET A O 1
ATOM 1627 N N . ASP A 1 209 ? 15.096 -19.991 -12.105 1.00 78.19 209 ASP A N 1
ATOM 1628 C CA . ASP A 1 209 ? 15.920 -20.370 -13.255 1.00 78.19 209 ASP A CA 1
ATOM 1629 C C . ASP A 1 209 ? 16.296 -19.131 -14.093 1.00 78.19 209 ASP A C 1
ATOM 1631 O O . ASP A 1 209 ? 15.442 -18.307 -14.438 1.00 78.19 209 ASP A O 1
ATOM 1635 N N . ALA A 1 210 ? 17.581 -18.997 -14.434 1.00 81.88 210 ALA A N 1
ATOM 1636 C CA . ALA A 1 210 ? 18.106 -17.888 -15.226 1.00 81.88 210 ALA A CA 1
ATOM 1637 C C . ALA A 1 210 ? 17.409 -17.767 -16.593 1.00 81.88 210 ALA A C 1
ATOM 1639 O O . ALA A 1 210 ? 17.215 -16.654 -17.093 1.00 81.88 210 ALA A O 1
ATOM 1640 N N . GLN A 1 211 ? 16.990 -18.894 -17.179 1.00 85.06 211 GLN A N 1
ATOM 1641 C CA . GLN A 1 211 ? 16.240 -18.898 -18.434 1.00 85.06 211 GLN A CA 1
ATOM 1642 C C . GLN A 1 211 ? 14.857 -18.250 -18.271 1.00 85.06 211 GLN A C 1
ATOM 1644 O O . GLN A 1 211 ? 14.434 -17.463 -19.121 1.00 85.06 211 GLN A O 1
ATOM 1649 N N . GLU A 1 212 ? 14.171 -18.525 -17.162 1.00 86.12 212 GLU A N 1
ATOM 1650 C CA . GLU A 1 212 ? 12.858 -17.950 -16.864 1.00 86.12 212 GLU A CA 1
ATOM 1651 C C . GLU A 1 212 ? 12.945 -16.442 -16.602 1.00 86.12 212 GLU A C 1
ATOM 1653 O O . GLU A 1 212 ? 12.124 -15.680 -17.116 1.00 86.12 212 GLU A O 1
ATOM 1658 N N . LEU A 1 213 ? 13.969 -15.985 -15.874 1.00 86.44 213 LEU A N 1
ATOM 1659 C CA . LEU A 1 213 ? 14.188 -14.552 -15.663 1.00 86.44 213 LEU A CA 1
ATOM 1660 C C . LEU A 1 213 ? 14.455 -13.824 -16.989 1.00 86.44 213 LEU A C 1
ATOM 1662 O O . LEU A 1 213 ? 13.912 -12.744 -17.218 1.00 86.44 213 LEU A O 1
ATOM 1666 N N . SER A 1 214 ? 15.241 -14.424 -17.889 1.00 88.94 214 SER A N 1
ATOM 1667 C CA . SER A 1 214 ? 15.487 -13.867 -19.225 1.00 88.94 214 SER A CA 1
ATOM 1668 C C . SER A 1 214 ? 14.203 -13.782 -20.060 1.00 88.94 214 SER A C 1
ATOM 1670 O O . SER A 1 214 ? 13.944 -12.757 -20.695 1.00 88.94 214 SER A O 1
ATOM 1672 N N . ARG A 1 215 ? 13.353 -14.816 -20.006 1.00 91.19 215 ARG A N 1
ATOM 1673 C CA . ARG A 1 215 ? 12.038 -14.819 -20.664 1.00 91.19 215 ARG A CA 1
ATOM 1674 C C . ARG A 1 215 ? 11.150 -13.689 -20.138 1.00 91.19 215 ARG A C 1
ATOM 1676 O O . ARG A 1 215 ? 10.594 -12.931 -20.929 1.00 91.19 215 ARG A O 1
ATOM 1683 N N . GLN A 1 216 ? 11.066 -13.526 -18.820 1.00 91.44 216 GLN A N 1
ATOM 1684 C CA . GLN A 1 216 ? 10.282 -12.458 -18.194 1.00 91.44 216 GLN A CA 1
ATOM 1685 C C . GLN A 1 216 ? 10.845 -11.061 -18.479 1.00 91.44 216 GLN A C 1
ATOM 1687 O O . GLN A 1 216 ? 10.073 -10.125 -18.676 1.00 91.44 216 GLN A O 1
ATOM 1692 N N . ALA A 1 217 ? 12.170 -10.912 -18.573 1.00 92.50 217 ALA A N 1
ATOM 1693 C CA . ALA A 1 217 ? 12.802 -9.666 -19.004 1.00 92.50 217 ALA A CA 1
ATOM 1694 C C . ALA A 1 217 ? 12.369 -9.267 -20.424 1.00 92.50 217 ALA A C 1
ATOM 1696 O O . ALA A 1 217 ? 12.039 -8.102 -20.667 1.00 92.50 217 ALA A O 1
ATOM 1697 N N . ALA A 1 218 ? 12.317 -10.233 -21.348 1.00 94.06 218 ALA A N 1
ATOM 1698 C CA . ALA A 1 218 ? 11.841 -10.005 -22.709 1.00 94.06 218 ALA A CA 1
ATOM 1699 C C . ALA A 1 218 ? 10.348 -9.635 -22.741 1.00 94.06 218 ALA A C 1
ATOM 1701 O O . ALA A 1 218 ? 9.973 -8.680 -23.421 1.00 94.06 218 ALA A O 1
ATOM 1702 N N . GLU A 1 219 ? 9.503 -10.329 -21.972 1.00 93.69 219 GLU A N 1
ATOM 1703 C CA . GLU A 1 219 ? 8.071 -10.015 -21.860 1.00 93.69 219 GLU A CA 1
ATOM 1704 C C . GLU A 1 219 ? 7.825 -8.618 -21.288 1.00 93.69 219 GLU A C 1
ATOM 1706 O O . GLU A 1 219 ? 7.025 -7.853 -21.829 1.00 93.69 219 GLU A O 1
ATOM 1711 N N . PHE A 1 220 ? 8.535 -8.258 -20.218 1.00 95.44 220 PHE A N 1
ATOM 1712 C CA . PHE A 1 220 ? 8.417 -6.946 -19.596 1.00 95.44 220 PHE A CA 1
ATOM 1713 C C . PHE A 1 220 ? 8.900 -5.832 -20.532 1.00 95.44 220 PHE A C 1
ATOM 1715 O O . PHE A 1 220 ? 8.218 -4.819 -20.690 1.00 95.44 220 PHE A O 1
ATOM 1722 N N . SER A 1 221 ? 10.017 -6.045 -21.233 1.00 95.00 221 SER A N 1
ATOM 1723 C CA . SER A 1 221 ? 10.519 -5.109 -22.247 1.00 95.00 221 SER A CA 1
ATOM 1724 C C . SER A 1 221 ? 9.523 -4.925 -23.394 1.00 95.00 221 SER A C 1
ATOM 1726 O O . SER A 1 221 ? 9.232 -3.794 -23.788 1.00 95.00 221 SER A O 1
ATOM 1728 N N . ALA A 1 222 ? 8.952 -6.022 -23.903 1.00 94.38 222 ALA A N 1
ATOM 1729 C CA . ALA A 1 222 ? 7.931 -5.975 -24.942 1.00 94.38 222 ALA A CA 1
ATOM 1730 C C . ALA A 1 222 ? 6.685 -5.224 -24.459 1.00 94.38 222 ALA A C 1
ATOM 1732 O O . ALA A 1 222 ? 6.153 -4.388 -25.186 1.00 94.38 222 ALA A O 1
ATOM 1733 N N . ARG A 1 223 ? 6.246 -5.452 -23.214 1.00 93.19 223 ARG A N 1
ATOM 1734 C CA . ARG A 1 223 ? 5.143 -4.705 -22.594 1.00 93.19 223 ARG A CA 1
ATOM 1735 C C . ARG A 1 223 ? 5.425 -3.202 -22.578 1.00 93.19 223 ARG A C 1
ATOM 1737 O O . ARG A 1 223 ? 4.589 -2.439 -23.052 1.00 93.19 223 ARG A O 1
ATOM 1744 N N . LEU A 1 224 ? 6.592 -2.778 -22.091 1.00 95.00 224 LEU A N 1
ATOM 1745 C CA . LEU A 1 224 ? 6.975 -1.362 -22.032 1.00 95.00 224 LEU A CA 1
ATOM 1746 C C . LEU A 1 224 ? 6.993 -0.704 -23.417 1.00 95.00 224 LEU A C 1
ATOM 1748 O O . LEU A 1 224 ? 6.525 0.425 -23.558 1.00 95.00 224 LEU A O 1
ATOM 1752 N N . ALA A 1 225 ? 7.461 -1.417 -24.444 1.00 94.81 225 ALA A N 1
ATOM 1753 C CA . ALA A 1 225 ? 7.556 -0.906 -25.812 1.00 94.81 225 ALA A CA 1
ATOM 1754 C C . ALA A 1 225 ? 6.204 -0.501 -26.436 1.00 94.81 225 ALA A C 1
ATOM 1756 O O . ALA A 1 225 ? 6.189 0.259 -27.401 1.00 94.81 225 ALA A O 1
ATOM 1757 N N . HIS A 1 226 ? 5.071 -0.947 -25.877 1.00 94.38 226 HIS A N 1
ATOM 1758 C CA . HIS A 1 226 ? 3.736 -0.519 -26.316 1.00 94.38 226 HIS A CA 1
ATOM 1759 C C . HIS A 1 226 ? 3.402 0.928 -25.926 1.00 94.38 226 HIS A C 1
ATOM 1761 O O . HIS A 1 226 ? 2.436 1.493 -26.438 1.00 94.38 226 HIS A O 1
ATOM 1767 N N . TYR A 1 227 ? 4.166 1.527 -25.011 1.00 95.19 227 TYR A N 1
ATOM 1768 C CA . TYR A 1 227 ? 3.896 2.853 -24.471 1.00 95.19 227 TYR A CA 1
ATOM 1769 C C . TYR A 1 227 ? 4.943 3.873 -24.935 1.00 95.19 227 TYR A C 1
ATOM 1771 O O . TYR A 1 227 ? 6.112 3.520 -25.095 1.00 95.19 227 TYR A O 1
ATOM 1779 N N . PRO A 1 228 ? 4.579 5.158 -25.101 1.00 93.25 228 PRO A N 1
ATOM 1780 C CA . PRO A 1 228 ? 5.552 6.223 -25.338 1.00 93.25 228 PRO A CA 1
ATOM 1781 C C . PRO A 1 228 ? 6.571 6.328 -24.195 1.00 93.25 228 PRO A C 1
ATOM 1783 O O . PRO A 1 228 ? 6.221 6.107 -23.035 1.00 93.25 228 PRO A O 1
ATOM 1786 N N . ALA A 1 229 ? 7.805 6.753 -24.490 1.00 89.69 229 ALA A N 1
ATOM 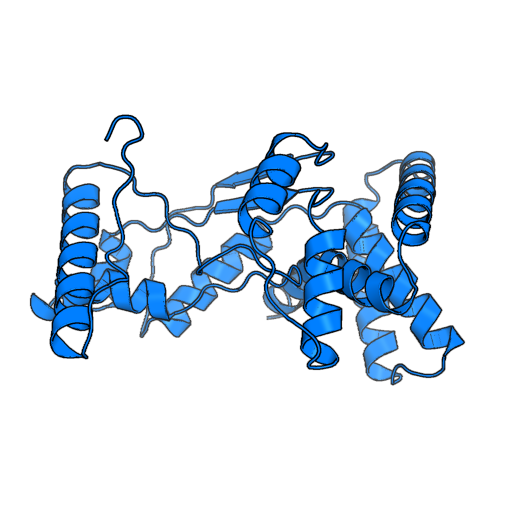1787 C CA . ALA A 1 229 ? 8.894 6.838 -23.505 1.00 89.69 229 ALA A CA 1
ATOM 1788 C C . ALA A 1 229 ? 8.520 7.630 -22.232 1.00 89.69 229 ALA A C 1
ATOM 1790 O O . ALA A 1 229 ? 8.862 7.228 -21.121 1.00 89.69 229 ALA A O 1
ATOM 1791 N N . GLN A 1 230 ? 7.747 8.713 -22.379 1.00 88.81 230 GLN A N 1
ATOM 1792 C CA . GLN A 1 230 ? 7.262 9.516 -21.249 1.00 88.81 230 GLN A CA 1
ATOM 1793 C C . GLN A 1 230 ? 6.331 8.743 -20.301 1.00 88.81 230 GLN A C 1
ATOM 1795 O O . GLN A 1 230 ? 6.332 9.007 -19.105 1.00 88.81 230 GLN A O 1
ATOM 1800 N N . VAL A 1 231 ? 5.563 7.777 -20.814 1.00 93.75 231 VAL A N 1
ATOM 1801 C CA . VAL A 1 231 ? 4.663 6.916 -20.029 1.00 93.75 231 VAL A CA 1
ATOM 1802 C C . VAL A 1 231 ? 5.429 5.725 -19.453 1.00 93.75 231 VAL A C 1
ATOM 1804 O O . VAL A 1 231 ? 5.204 5.360 -18.300 1.00 93.75 231 VAL A O 1
ATOM 1807 N N . GLN A 1 232 ? 6.381 5.161 -20.211 1.00 94.81 232 GLN A N 1
ATOM 1808 C CA . GLN A 1 232 ? 7.227 4.049 -19.755 1.00 94.81 232 GLN A CA 1
ATOM 1809 C C . GLN A 1 232 ? 7.908 4.360 -18.420 1.00 94.81 232 GLN A C 1
ATOM 1811 O O . GLN A 1 232 ? 7.953 3.494 -17.550 1.00 94.81 232 GLN A O 1
ATOM 1816 N N . ARG A 1 233 ? 8.373 5.602 -18.222 1.00 92.25 233 ARG A N 1
ATOM 1817 C CA . ARG A 1 233 ? 8.964 6.044 -16.951 1.00 92.25 233 ARG A CA 1
ATOM 1818 C C . ARG A 1 233 ? 8.045 5.785 -15.751 1.00 92.25 233 ARG A C 1
ATOM 1820 O O . ARG A 1 233 ? 8.501 5.230 -14.760 1.00 92.25 233 ARG A O 1
ATOM 1827 N N . TYR A 1 234 ? 6.768 6.150 -15.843 1.00 94.62 234 TYR A N 1
ATOM 1828 C CA . TYR A 1 234 ? 5.814 5.963 -14.745 1.00 94.62 234 TYR A CA 1
ATOM 1829 C C . TYR A 1 234 ? 5.465 4.490 -14.522 1.00 94.62 234 TYR A C 1
ATOM 1831 O O . TYR A 1 234 ? 5.245 4.084 -13.385 1.00 94.62 234 TYR A O 1
ATOM 1839 N N . ILE A 1 235 ? 5.454 3.673 -15.582 1.00 96.31 235 ILE A N 1
ATOM 1840 C CA . ILE A 1 235 ? 5.304 2.216 -15.448 1.00 96.31 235 ILE A CA 1
ATOM 1841 C C . ILE A 1 235 ? 6.505 1.644 -14.685 1.00 96.31 235 ILE A C 1
ATOM 1843 O O . ILE A 1 235 ? 6.326 0.897 -13.727 1.00 96.31 235 ILE A O 1
ATOM 1847 N N . LEU A 1 236 ? 7.729 2.026 -15.060 1.00 95.44 236 LEU A N 1
ATOM 1848 C CA . LEU A 1 236 ? 8.945 1.591 -14.372 1.00 95.44 236 LEU A CA 1
ATOM 1849 C C . LEU A 1 236 ? 8.932 1.984 -12.887 1.00 95.44 236 LEU A C 1
ATOM 1851 O O . LEU A 1 236 ? 9.140 1.127 -12.032 1.00 95.44 236 LEU A O 1
ATOM 1855 N N . GLU A 1 237 ? 8.617 3.242 -12.570 1.00 93.31 237 GLU A N 1
ATOM 1856 C CA . GLU A 1 237 ? 8.491 3.711 -11.182 1.00 93.31 237 GLU A CA 1
ATOM 1857 C C . GLU A 1 237 ? 7.450 2.880 -10.406 1.00 93.31 237 GLU A C 1
ATOM 1859 O O . GLU A 1 237 ? 7.721 2.435 -9.290 1.00 93.31 237 GLU A O 1
ATOM 1864 N N . MET A 1 238 ? 6.309 2.566 -11.030 1.00 94.94 238 MET A N 1
ATOM 1865 C CA . MET A 1 238 ? 5.244 1.759 -10.427 1.00 94.94 238 MET A CA 1
ATOM 1866 C C . MET A 1 238 ? 5.687 0.359 -10.010 1.00 94.94 238 MET A C 1
ATOM 1868 O O . MET A 1 238 ? 5.326 -0.109 -8.930 1.00 94.94 238 MET A O 1
ATOM 1872 N N . TYR A 1 239 ? 6.472 -0.311 -10.851 1.00 95.50 239 TYR A N 1
ATOM 1873 C CA . TYR A 1 239 ? 6.974 -1.652 -10.557 1.00 95.50 239 TYR A CA 1
ATOM 1874 C C . TYR A 1 239 ? 8.188 -1.640 -9.622 1.00 95.50 239 TYR A C 1
ATOM 1876 O O . TYR A 1 239 ? 8.351 -2.577 -8.836 1.00 95.50 239 TYR A O 1
ATOM 1884 N N . ALA A 1 240 ? 9.008 -0.586 -9.658 1.00 94.00 240 ALA A N 1
ATOM 1885 C CA . ALA A 1 240 ? 10.171 -0.427 -8.788 1.00 94.00 240 ALA A CA 1
ATOM 1886 C C . ALA A 1 240 ? 9.783 -0.104 -7.334 1.00 94.00 240 ALA A C 1
ATOM 1888 O O . ALA A 1 240 ? 10.397 -0.623 -6.397 1.00 94.00 240 ALA A O 1
ATOM 1889 N N . ASN A 1 241 ? 8.755 0.724 -7.128 1.00 93.06 241 ASN A N 1
ATOM 1890 C CA . ASN A 1 241 ? 8.394 1.261 -5.814 1.00 93.06 241 ASN A CA 1
ATOM 1891 C C . ASN A 1 241 ? 8.122 0.211 -4.721 1.00 93.06 241 ASN A C 1
ATOM 1893 O O . ASN A 1 241 ? 8.608 0.416 -3.609 1.00 93.06 241 ASN A O 1
ATOM 1897 N N . PRO A 1 242 ? 7.462 -0.936 -4.973 1.00 92.12 242 PRO A N 1
ATOM 1898 C CA . PRO A 1 242 ? 7.327 -1.988 -3.963 1.00 92.12 242 PRO A CA 1
ATOM 1899 C C . PRO A 1 242 ? 8.666 -2.533 -3.444 1.00 92.12 242 PRO A C 1
ATOM 1901 O O . PRO A 1 242 ? 8.813 -2.795 -2.251 1.00 92.12 242 PRO A O 1
ATOM 1904 N N . LEU A 1 243 ? 9.667 -2.670 -4.319 1.00 90.94 243 LEU A N 1
ATOM 1905 C CA . LEU A 1 243 ? 11.007 -3.114 -3.933 1.00 90.94 243 LEU A CA 1
ATOM 1906 C C . LEU A 1 243 ? 11.765 -2.004 -3.184 1.00 90.94 243 LEU A C 1
ATOM 1908 O O . LEU A 1 243 ? 12.400 -2.275 -2.164 1.00 90.94 243 LEU A O 1
ATOM 1912 N N . LEU A 1 244 ? 11.635 -0.747 -3.621 1.00 89.62 244 LEU A N 1
ATOM 1913 C CA . LEU A 1 244 ? 12.185 0.403 -2.890 1.00 89.62 244 LEU A CA 1
ATOM 1914 C C . LEU A 1 244 ? 11.567 0.542 -1.490 1.00 89.62 244 LEU A C 1
ATOM 1916 O O . LEU A 1 244 ? 12.282 0.833 -0.532 1.00 89.62 244 LEU A O 1
ATOM 1920 N N . ASN A 1 245 ? 10.263 0.287 -1.358 1.00 88.62 245 ASN A N 1
ATOM 1921 C CA . ASN A 1 245 ? 9.558 0.248 -0.078 1.00 88.62 245 ASN A CA 1
ATOM 1922 C C . ASN A 1 245 ? 10.129 -0.812 0.837 1.00 88.62 245 ASN A C 1
ATOM 1924 O O . ASN A 1 245 ? 10.462 -0.502 1.978 1.00 88.62 245 ASN A O 1
ATOM 1928 N N . LYS A 1 246 ? 10.297 -2.033 0.324 1.00 88.06 246 LYS A N 1
ATOM 1929 C CA . LYS A 1 246 ? 10.871 -3.129 1.100 1.00 88.06 246 LYS A CA 1
ATOM 1930 C C . LYS A 1 246 ? 12.209 -2.745 1.705 1.00 88.06 246 LYS A C 1
ATOM 1932 O O . LYS A 1 246 ? 12.356 -2.832 2.917 1.00 88.06 246 LYS A O 1
ATOM 1937 N N . TYR A 1 247 ? 13.099 -2.182 0.893 1.00 83.31 247 TYR A N 1
ATOM 1938 C CA . TYR A 1 247 ? 14.397 -1.715 1.365 1.00 83.31 247 TYR A CA 1
ATOM 1939 C C . TYR A 1 247 ? 14.299 -0.616 2.438 1.00 83.31 247 TYR A C 1
ATOM 1941 O O . TYR A 1 247 ? 15.020 -0.668 3.432 1.00 83.31 247 TYR A O 1
ATOM 1949 N N . ASN A 1 248 ? 13.404 0.366 2.274 1.00 83.75 248 ASN A N 1
ATOM 1950 C CA . ASN A 1 248 ? 13.243 1.456 3.248 1.00 83.75 248 ASN A CA 1
ATOM 1951 C C . ASN A 1 248 ? 12.737 0.963 4.613 1.00 83.75 248 ASN A C 1
ATOM 1953 O O . ASN A 1 248 ? 13.123 1.522 5.632 1.00 83.75 248 ASN A O 1
ATOM 1957 N N . TYR A 1 249 ? 11.894 -0.072 4.634 1.00 80.31 249 TYR A N 1
ATOM 1958 C CA . TYR A 1 249 ? 11.334 -0.631 5.868 1.00 80.31 249 TYR A CA 1
ATOM 1959 C C . TYR A 1 249 ? 12.236 -1.680 6.535 1.00 80.31 249 TYR A C 1
ATOM 1961 O O . TYR A 1 249 ? 12.120 -1.879 7.738 1.00 80.31 249 TYR A O 1
ATOM 1969 N N . THR A 1 250 ? 13.150 -2.320 5.797 1.00 71.25 250 THR A N 1
ATOM 1970 C CA . THR A 1 250 ? 14.137 -3.263 6.360 1.00 71.25 250 THR A CA 1
ATOM 1971 C C . THR A 1 250 ? 15.455 -2.618 6.795 1.00 71.25 250 THR A C 1
ATOM 1973 O O . THR A 1 250 ? 16.257 -3.278 7.444 1.00 71.25 250 THR A O 1
ATOM 1976 N N . SER A 1 251 ? 15.727 -1.362 6.424 1.00 58.81 251 SER A N 1
ATOM 1977 C CA . SER A 1 251 ? 17.009 -0.686 6.717 1.00 58.81 251 SER A CA 1
ATOM 1978 C C . SER A 1 251 ? 17.080 -0.032 8.112 1.00 58.81 251 SER A C 1
ATOM 1980 O O . SER A 1 251 ? 17.878 0.888 8.309 1.00 58.81 251 SER A O 1
ATOM 1982 N N . HIS A 1 252 ? 16.256 -0.473 9.067 1.00 41.00 252 HIS A N 1
ATOM 1983 C CA . HIS A 1 252 ? 16.182 0.058 10.432 1.00 41.00 252 HIS A CA 1
ATOM 1984 C C . HIS A 1 252 ? 16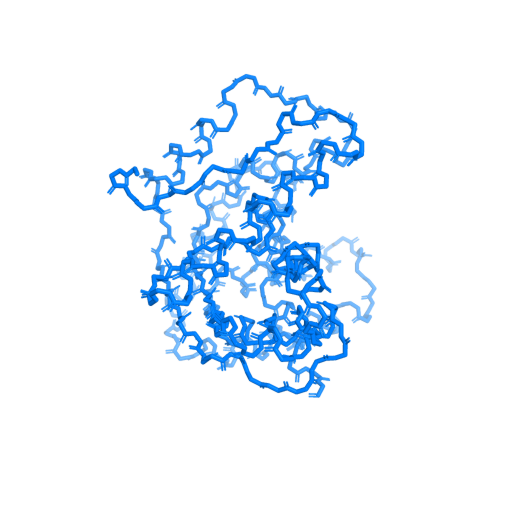.322 -1.043 11.479 1.00 41.00 252 HIS A C 1
ATOM 1986 O O . HIS A 1 252 ? 15.637 -2.078 11.335 1.00 41.00 252 HIS A O 1
#

Secondary structure (DSSP, 8-state):
-TT----------SHHHHHHHHHHHHHHHHHHHHTT------SSSS--SSS--PPPHHHHHHHHHHHHHTT--HHHHHHHHT---EEEEESS-TTHHHHHHHHHHHHTT---PPTTHHHHHHHHHHHS--SSEEEEE-PPP-S--SSHHHHHHHHHHHHHHHPPP-HHHHHHHHHHHHHHHHTT-S-HHHHHHHHHHHHHHHHHHTTS-HHHHHHHHHHHHHHHHTS-HHHHHHHHHHHHHHHHHHHHHH--

Radius of gyration: 20.67 Å; chains: 1; bounding box: 52×42×53 Å